Protein AF-A0A895KNL9-F1 (afdb_monomer)

Structure (mmCIF, N/CA/C/O backbone):
data_AF-A0A895KNL9-F1
#
_entry.id   AF-A0A895KNL9-F1
#
loop_
_atom_site.group_PDB
_atom_site.id
_atom_site.type_symbol
_atom_site.label_atom_id
_atom_site.label_alt_id
_atom_site.label_comp_id
_atom_site.label_asym_id
_atom_site.label_entity_id
_atom_site.label_seq_id
_atom_site.pdbx_PDB_ins_code
_atom_site.Cartn_x
_atom_site.Cartn_y
_atom_site.Cartn_z
_atom_site.occupancy
_atom_site.B_iso_or_equiv
_atom_site.auth_seq_id
_atom_site.auth_comp_id
_atom_site.auth_asym_id
_atom_site.auth_atom_id
_atom_site.pdbx_PDB_model_num
ATOM 1 N N . MET A 1 1 ? 41.713 -18.765 -46.874 1.00 48.84 1 MET A N 1
ATOM 2 C CA . MET A 1 1 ? 40.467 -19.243 -46.227 1.00 48.84 1 MET A CA 1
ATOM 3 C C . MET A 1 1 ? 39.560 -18.035 -46.002 1.00 48.84 1 MET A C 1
ATOM 5 O O . MET A 1 1 ? 39.966 -17.138 -45.278 1.00 48.84 1 MET A O 1
ATOM 9 N N . SER A 1 2 ? 38.441 -17.909 -46.730 1.00 58.28 2 SER A N 1
ATOM 10 C CA . SER A 1 2 ? 37.679 -16.645 -46.787 1.00 58.28 2 SER A CA 1
ATOM 11 C C . SER A 1 2 ? 37.029 -16.293 -45.441 1.00 58.28 2 SER A C 1
ATOM 13 O O . SER A 1 2 ? 36.614 -17.184 -44.698 1.00 58.28 2 SER A O 1
ATOM 15 N N . LEU A 1 3 ? 36.914 -14.994 -45.143 1.00 47.41 3 LEU A N 1
ATOM 16 C CA . LEU A 1 3 ? 36.233 -14.459 -43.956 1.00 47.41 3 LEU A CA 1
ATOM 17 C C . LEU A 1 3 ? 34.797 -14.999 -43.834 1.00 47.41 3 LEU A C 1
ATOM 19 O O . LEU A 1 3 ? 34.332 -15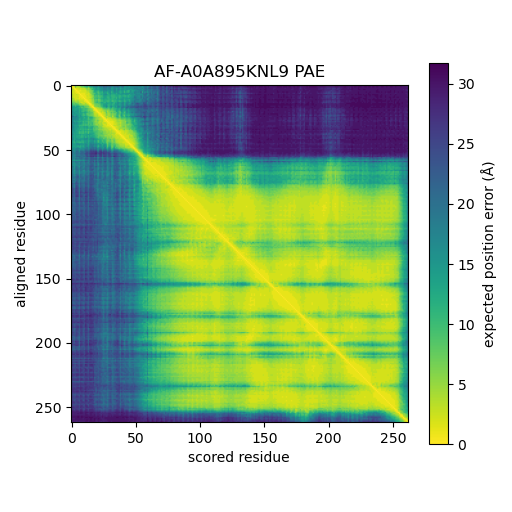.249 -42.734 1.00 47.41 3 LEU A O 1
ATOM 23 N N . MET A 1 4 ? 34.148 -15.318 -44.961 1.00 45.72 4 MET A N 1
ATOM 24 C CA . MET A 1 4 ? 32.862 -16.021 -44.985 1.00 45.72 4 MET A CA 1
ATOM 25 C C . MET A 1 4 ? 32.911 -17.399 -44.327 1.00 45.72 4 MET A C 1
ATOM 27 O O . MET A 1 4 ? 31.989 -17.734 -43.593 1.00 45.72 4 MET A O 1
ATOM 31 N N . ARG A 1 5 ? 33.968 -18.198 -44.535 1.00 51.94 5 ARG A N 1
ATOM 32 C CA . ARG A 1 5 ? 34.108 -19.480 -43.825 1.00 51.94 5 ARG A CA 1
ATOM 33 C C . ARG A 1 5 ? 34.330 -19.252 -42.333 1.00 51.94 5 ARG A C 1
ATOM 35 O O . ARG A 1 5 ? 33.720 -19.958 -41.551 1.00 51.94 5 ARG A O 1
ATOM 42 N N . ARG A 1 6 ? 35.123 -18.255 -41.927 1.00 60.09 6 ARG A N 1
ATOM 43 C CA . ARG A 1 6 ? 35.387 -17.988 -40.498 1.00 60.09 6 ARG A CA 1
ATOM 44 C C . ARG A 1 6 ? 34.186 -17.384 -39.769 1.00 60.09 6 ARG A C 1
ATOM 46 O O . ARG A 1 6 ? 33.852 -17.869 -38.703 1.00 60.09 6 ARG A O 1
ATOM 53 N N . VAL A 1 7 ? 33.487 -16.416 -40.359 1.00 53.84 7 VAL A N 1
ATOM 54 C CA . VAL A 1 7 ? 32.268 -15.807 -39.796 1.00 53.84 7 VAL A CA 1
ATOM 55 C C . VAL A 1 7 ? 31.093 -16.780 -39.840 1.00 53.84 7 VAL A C 1
ATOM 57 O O . VAL A 1 7 ? 30.339 -16.846 -38.882 1.00 53.84 7 VAL A O 1
ATOM 60 N N . SER A 1 8 ? 30.951 -17.593 -40.894 1.00 52.19 8 SER A N 1
ATOM 61 C CA . SER A 1 8 ? 29.921 -18.644 -40.935 1.00 52.19 8 SER A CA 1
ATOM 62 C C . SER A 1 8 ? 30.206 -19.782 -39.952 1.00 52.19 8 SER A C 1
ATOM 64 O O . SER A 1 8 ? 29.258 -20.380 -39.452 1.00 52.19 8 SER A O 1
ATOM 66 N N . VAL A 1 9 ? 31.479 -20.083 -39.665 1.00 63.31 9 VAL A N 1
ATOM 67 C CA . VAL A 1 9 ? 31.878 -21.034 -38.612 1.00 63.31 9 VAL A CA 1
ATOM 68 C C . VAL A 1 9 ? 31.674 -20.423 -37.224 1.00 63.31 9 VAL A C 1
ATOM 70 O O . VAL A 1 9 ? 31.102 -21.090 -36.374 1.00 63.31 9 VAL A O 1
ATOM 73 N N . LEU A 1 10 ? 32.030 -19.151 -37.010 1.00 55.31 10 LEU A N 1
ATOM 74 C CA . LEU A 1 10 ? 31.820 -18.433 -35.746 1.00 55.31 10 LEU A CA 1
ATOM 75 C C . LEU A 1 10 ? 30.326 -18.268 -35.427 1.00 55.31 10 LEU A C 1
ATOM 77 O O . LEU A 1 10 ? 29.906 -18.550 -34.315 1.00 55.31 10 LEU A O 1
ATOM 81 N N . MET A 1 11 ? 29.515 -17.880 -36.416 1.00 51.47 11 MET A N 1
ATOM 82 C CA . MET A 1 11 ? 28.055 -17.782 -36.291 1.00 51.47 11 MET A CA 1
ATOM 83 C C . MET A 1 11 ? 27.414 -19.153 -36.060 1.00 51.47 11 MET A C 1
ATOM 85 O O . MET A 1 11 ? 26.497 -19.251 -35.253 1.00 51.47 11 MET A O 1
ATOM 89 N N . ARG A 1 12 ? 27.913 -20.223 -36.705 1.00 58.97 12 ARG A N 1
ATOM 90 C CA . ARG A 1 12 ? 27.468 -21.593 -36.401 1.00 58.97 12 ARG A CA 1
ATOM 91 C C . ARG A 1 12 ? 27.829 -21.997 -34.975 1.00 58.97 12 ARG A C 1
ATOM 93 O O . ARG A 1 12 ? 26.957 -22.497 -34.279 1.00 58.97 12 ARG A O 1
ATOM 100 N N . HIS A 1 13 ? 29.047 -21.720 -34.516 1.00 53.38 13 HIS A N 1
ATOM 101 C CA . HIS A 1 13 ? 29.465 -22.029 -33.146 1.00 53.38 13 HIS A CA 1
ATOM 102 C C . HIS A 1 13 ? 28.704 -21.230 -32.082 1.00 53.38 13 HIS A C 1
ATOM 104 O O . HIS A 1 13 ? 28.300 -21.804 -31.076 1.00 53.38 13 HIS A O 1
ATOM 110 N N . LEU A 1 14 ? 28.443 -19.942 -32.318 1.00 48.84 14 LEU A N 1
ATOM 111 C CA . LEU A 1 14 ? 27.644 -19.091 -31.427 1.00 48.84 14 LEU A CA 1
ATOM 112 C C . LEU A 1 14 ? 26.166 -19.509 -31.371 1.00 48.84 14 LEU A C 1
ATOM 114 O O . LEU A 1 14 ? 25.502 -19.230 -30.381 1.00 48.84 14 LEU A O 1
ATOM 118 N N . SER A 1 15 ? 25.653 -20.175 -32.410 1.00 52.03 15 SER A N 1
ATOM 119 C CA . SER A 1 15 ? 24.272 -20.680 -32.445 1.00 52.03 15 SER A CA 1
ATOM 120 C C . SER A 1 15 ? 24.082 -22.064 -31.815 1.00 52.03 15 SER A C 1
ATOM 122 O O . SER A 1 15 ? 22.950 -22.446 -31.544 1.00 52.03 15 SER A O 1
ATOM 124 N N . THR A 1 16 ? 25.162 -22.825 -31.612 1.00 54.03 16 THR A N 1
ATOM 125 C CA . THR A 1 16 ? 25.105 -24.215 -31.117 1.00 54.03 16 THR A CA 1
ATOM 126 C C . THR A 1 16 ? 25.509 -24.366 -29.656 1.00 54.03 16 THR A C 1
ATOM 128 O O . THR A 1 16 ? 25.260 -25.412 -29.073 1.00 54.03 16 THR A O 1
ATOM 131 N N . VAL A 1 17 ? 26.182 -23.367 -29.083 1.00 50.62 17 VAL A N 1
ATOM 132 C CA . VAL A 1 17 ? 26.667 -23.409 -27.702 1.00 50.62 17 VAL A CA 1
ATOM 133 C C . VAL A 1 17 ? 25.836 -22.432 -26.887 1.00 50.62 17 VAL A C 1
ATOM 135 O O . VAL A 1 17 ? 25.768 -21.255 -27.242 1.00 50.62 17 VAL A O 1
ATOM 138 N N . ASP A 1 18 ? 25.243 -22.910 -25.793 1.00 53.25 18 ASP A N 1
ATOM 139 C CA . ASP A 1 18 ? 24.666 -22.090 -24.725 1.00 53.25 18 ASP A CA 1
ATOM 140 C C . ASP A 1 18 ? 25.768 -21.228 -24.092 1.00 53.25 18 ASP A C 1
ATOM 142 O O . ASP A 1 18 ? 26.323 -21.517 -23.034 1.00 53.25 18 ASP A O 1
ATOM 146 N N . HIS A 1 19 ? 26.172 -20.184 -24.812 1.00 55.34 19 HIS A N 1
ATOM 147 C CA . HIS A 1 19 ? 27.282 -19.337 -24.429 1.00 55.34 19 HIS A CA 1
ATOM 148 C C . HIS A 1 19 ? 26.815 -18.427 -23.283 1.00 55.34 19 HIS A C 1
ATOM 150 O O . HIS A 1 19 ? 25.794 -17.745 -23.434 1.00 55.34 19 HIS A O 1
ATOM 156 N N . PRO A 1 20 ? 27.554 -18.325 -22.163 1.00 55.84 20 PRO A N 1
ATOM 157 C CA . PRO A 1 20 ? 27.135 -17.544 -20.993 1.00 55.84 20 PRO A CA 1
ATOM 158 C C . PRO A 1 20 ? 26.859 -16.063 -21.317 1.00 55.84 20 PRO A C 1
ATOM 160 O O . PRO A 1 20 ? 26.001 -15.437 -20.703 1.00 55.84 20 PRO A O 1
ATOM 163 N N . LEU A 1 21 ? 27.509 -15.523 -22.355 1.00 51.94 21 LEU A N 1
ATOM 164 C CA . LEU A 1 21 ? 27.258 -14.173 -22.883 1.00 51.94 21 LEU A CA 1
ATOM 165 C C . LEU A 1 21 ? 25.893 -14.006 -23.582 1.00 51.94 21 LEU A C 1
ATOM 167 O O . LEU A 1 21 ? 25.331 -12.922 -23.553 1.00 51.94 21 LEU A O 1
ATOM 171 N N . ILE A 1 22 ? 25.338 -15.050 -24.206 1.00 53.66 22 ILE A N 1
ATOM 172 C CA . ILE A 1 22 ? 24.007 -15.010 -24.848 1.00 53.66 22 ILE A CA 1
ATOM 173 C C . ILE A 1 22 ? 22.905 -15.209 -23.789 1.00 53.66 22 ILE A C 1
ATOM 175 O O . ILE A 1 22 ? 21.802 -14.660 -23.899 1.00 53.66 22 ILE A O 1
ATOM 179 N N . ALA A 1 23 ? 23.223 -15.947 -22.722 1.00 55.88 23 ALA A N 1
ATOM 180 C CA . ALA A 1 23 ? 22.357 -16.149 -21.564 1.00 55.88 23 ALA A CA 1
ATOM 181 C C . ALA A 1 23 ? 22.202 -14.890 -20.683 1.00 55.88 23 ALA A C 1
ATOM 183 O O . ALA A 1 23 ? 21.168 -14.732 -20.034 1.00 55.88 23 ALA A O 1
ATOM 184 N N . SER A 1 24 ? 23.166 -13.965 -20.703 1.00 53.44 24 SER A N 1
ATOM 185 C CA . SER A 1 24 ? 23.068 -12.658 -20.032 1.00 53.44 24 SER A CA 1
ATOM 186 C C . SER A 1 24 ? 22.499 -11.540 -20.920 1.00 53.44 24 SER A C 1
ATOM 188 O O . SER A 1 24 ? 22.190 -10.454 -20.431 1.00 53.44 24 SER A O 1
ATOM 190 N N . MET A 1 25 ? 22.312 -11.789 -22.221 1.00 59.25 25 MET A N 1
ATOM 191 C CA . MET A 1 25 ? 21.725 -10.823 -23.154 1.00 59.25 25 MET A CA 1
ATOM 192 C C . MET A 1 25 ? 20.210 -10.664 -22.983 1.00 59.25 25 MET A C 1
ATOM 194 O O . MET A 1 25 ? 19.484 -11.619 -22.691 1.00 59.25 25 MET A O 1
ATOM 198 N N . VAL A 1 26 ? 19.734 -9.445 -23.270 1.00 61.72 26 VAL A N 1
ATOM 199 C CA . VAL A 1 26 ? 18.317 -9.050 -23.268 1.00 61.72 26 VAL A CA 1
ATOM 200 C C . VAL A 1 26 ? 17.468 -10.044 -24.090 1.00 61.72 26 VAL A C 1
ATOM 202 O O . VAL A 1 26 ? 17.833 -10.353 -25.230 1.00 61.72 26 VAL A O 1
ATOM 205 N N . PRO A 1 27 ? 16.300 -10.510 -23.590 1.00 64.75 27 PRO A N 1
ATOM 206 C CA . PRO A 1 27 ? 15.488 -11.547 -24.246 1.00 64.75 27 PRO A CA 1
ATOM 207 C C . PRO A 1 27 ? 15.053 -11.227 -25.684 1.00 64.75 27 PRO A C 1
ATOM 209 O O . PRO A 1 27 ? 14.813 -12.132 -26.482 1.00 64.75 27 PRO A O 1
ATOM 212 N N . ALA A 1 28 ? 14.930 -9.945 -26.035 1.00 62.81 28 ALA A N 1
ATOM 213 C CA . ALA A 1 28 ? 14.644 -9.504 -27.401 1.00 62.81 28 ALA A CA 1
ATOM 214 C C . ALA A 1 28 ? 15.830 -9.746 -28.355 1.00 62.81 28 ALA A C 1
ATOM 216 O O . ALA A 1 28 ? 15.634 -10.227 -29.469 1.00 62.81 28 ALA A O 1
ATOM 217 N N . VAL A 1 29 ? 17.060 -9.491 -27.896 1.00 60.00 29 VAL A N 1
ATOM 218 C CA . VAL A 1 29 ? 18.297 -9.726 -28.660 1.00 60.00 29 VAL A CA 1
ATOM 219 C C . VAL A 1 29 ? 18.546 -11.22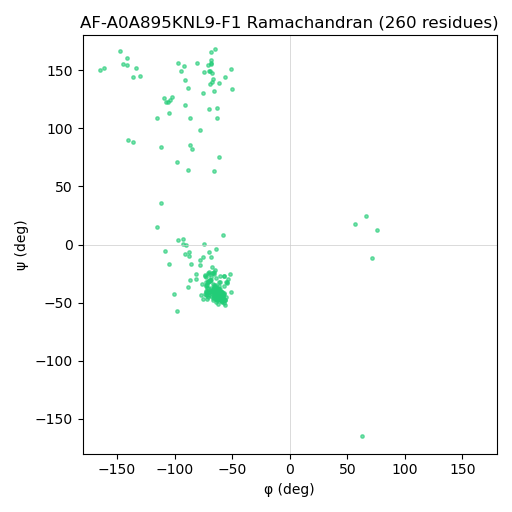5 -28.812 1.00 60.00 29 VAL A C 1
ATOM 221 O O . VAL A 1 29 ? 18.847 -11.685 -29.910 1.00 60.00 29 VAL A O 1
ATOM 224 N N . ARG A 1 30 ? 18.310 -12.007 -27.749 1.00 61.78 30 ARG A N 1
ATOM 225 C CA . ARG A 1 30 ? 18.376 -13.477 -27.797 1.00 61.78 30 ARG A CA 1
ATOM 226 C C . ARG A 1 30 ? 17.421 -14.058 -28.844 1.00 61.78 30 ARG A C 1
ATOM 228 O O . ARG A 1 30 ? 17.844 -14.844 -29.685 1.00 61.78 30 ARG A O 1
ATOM 235 N N . ARG A 1 31 ? 16.155 -13.624 -28.840 1.00 62.16 31 ARG A N 1
ATOM 236 C CA . ARG A 1 31 ? 15.154 -14.053 -29.835 1.00 62.16 31 ARG A CA 1
ATOM 237 C C . ARG A 1 31 ? 15.502 -13.601 -31.255 1.00 62.16 31 ARG A C 1
ATOM 239 O O . ARG A 1 31 ? 15.274 -14.346 -32.203 1.00 62.16 31 ARG A O 1
ATOM 246 N N . GLY A 1 32 ? 16.089 -12.413 -31.408 1.00 62.97 32 GLY A N 1
ATOM 247 C CA . GLY A 1 32 ? 16.567 -11.908 -32.697 1.00 62.97 32 GLY A CA 1
ATOM 248 C C . GLY A 1 32 ? 17.725 -12.728 -33.279 1.00 62.97 32 GLY A C 1
ATOM 249 O O . GLY A 1 32 ? 17.722 -13.016 -34.473 1.00 62.97 32 GLY A O 1
ATOM 250 N N . LEU A 1 33 ? 18.671 -13.157 -32.437 1.00 58.59 33 LEU A N 1
ATOM 251 C CA . LEU A 1 33 ? 19.804 -14.012 -32.823 1.00 58.59 33 LEU A CA 1
ATOM 252 C C . LEU A 1 33 ? 19.390 -15.463 -33.116 1.00 58.59 33 LEU A C 1
ATOM 254 O O . LEU A 1 33 ? 20.024 -16.123 -33.933 1.00 58.59 33 LEU A O 1
ATOM 258 N N . GLN A 1 34 ? 18.312 -15.949 -32.496 1.00 63.41 34 GLN A N 1
ATOM 259 C CA . GLN A 1 34 ? 17.735 -17.269 -32.778 1.00 63.41 34 GLN A CA 1
ATOM 260 C C . GLN A 1 34 ? 16.900 -17.305 -34.069 1.00 63.41 34 GLN A C 1
ATOM 262 O O . GLN A 1 34 ? 16.580 -18.387 -34.555 1.00 63.41 34 GLN A O 1
ATOM 267 N N . ASN A 1 35 ? 16.552 -16.152 -34.653 1.00 68.81 35 ASN A N 1
ATOM 268 C CA . ASN A 1 35 ? 15.787 -16.094 -35.894 1.00 68.81 35 ASN A CA 1
ATOM 269 C C . ASN A 1 35 ? 16.722 -16.174 -37.124 1.00 68.81 35 ASN A C 1
ATOM 271 O O . ASN A 1 35 ? 17.408 -15.196 -37.451 1.00 68.81 35 ASN A O 1
ATOM 275 N N . PRO A 1 36 ? 16.729 -17.297 -37.870 1.00 61.25 36 PRO A N 1
ATOM 276 C CA . PRO A 1 36 ? 17.670 -17.512 -38.968 1.00 61.25 36 PRO A CA 1
ATOM 277 C C . PRO A 1 36 ? 17.447 -16.551 -40.142 1.00 61.25 36 PRO A C 1
ATOM 279 O O . PRO A 1 36 ? 18.391 -16.267 -40.881 1.00 61.25 36 PRO A O 1
ATOM 282 N N . ALA A 1 37 ? 16.235 -16.013 -40.315 1.00 71.62 37 ALA A N 1
ATOM 283 C CA . ALA A 1 37 ? 15.945 -15.026 -41.352 1.00 71.62 37 ALA A CA 1
ATOM 284 C C . ALA A 1 37 ? 16.595 -13.671 -41.030 1.00 71.62 37 ALA A C 1
ATOM 286 O O . ALA A 1 37 ? 17.267 -13.099 -41.890 1.00 71.62 37 ALA A O 1
ATOM 287 N N . LEU A 1 38 ? 16.487 -13.210 -39.777 1.00 63.59 38 LEU A N 1
ATOM 288 C CA . LEU A 1 38 ? 17.091 -11.953 -39.319 1.00 63.59 38 LEU A CA 1
ATOM 289 C C . LEU A 1 38 ? 18.620 -12.020 -39.330 1.00 63.59 38 LEU A C 1
ATOM 291 O O . LEU A 1 38 ? 19.271 -11.081 -39.785 1.00 63.59 38 LEU A O 1
ATOM 295 N N . VAL A 1 39 ? 19.214 -13.144 -38.924 1.00 63.41 39 VAL A N 1
ATOM 296 C CA . VAL A 1 39 ? 20.674 -13.344 -38.980 1.00 63.41 39 VAL A CA 1
ATOM 297 C C . VAL A 1 39 ? 21.175 -13.393 -40.428 1.00 63.41 39 VAL A C 1
ATOM 299 O O . VAL A 1 39 ? 22.207 -12.811 -40.769 1.00 63.41 39 VAL A O 1
ATOM 302 N N . LYS A 1 40 ? 20.435 -14.041 -41.334 1.00 65.25 40 LYS A N 1
ATOM 303 C CA . LYS A 1 40 ? 20.795 -14.117 -42.760 1.00 65.25 40 LYS A CA 1
ATOM 304 C C . LYS A 1 40 ? 20.614 -12.774 -43.474 1.00 65.25 40 LYS A C 1
ATOM 306 O O . LYS A 1 40 ? 21.378 -12.458 -44.382 1.00 65.25 40 LYS A O 1
ATOM 311 N N . GLN A 1 41 ? 19.641 -11.971 -43.056 1.00 67.75 41 GLN A N 1
ATOM 312 C CA . GLN A 1 41 ? 19.400 -10.630 -43.586 1.00 67.75 41 GLN A CA 1
ATOM 313 C C . GLN A 1 41 ? 20.434 -9.624 -43.071 1.00 67.75 41 GLN A C 1
ATOM 315 O O . GLN A 1 41 ? 21.040 -8.922 -43.876 1.00 67.75 41 GLN A O 1
ATOM 320 N N . THR A 1 42 ? 20.718 -9.613 -41.768 1.00 62.47 42 THR A N 1
ATOM 321 C CA . THR A 1 42 ? 21.752 -8.746 -41.174 1.00 62.47 42 THR A CA 1
ATOM 322 C C . THR A 1 42 ? 23.147 -9.107 -41.679 1.00 62.47 42 THR A C 1
ATOM 324 O O . THR A 1 42 ? 23.908 -8.212 -42.038 1.00 62.47 42 THR A O 1
ATOM 327 N N . SER A 1 43 ? 23.466 -10.399 -41.828 1.00 56.22 43 SER A N 1
ATOM 328 C CA . SER A 1 43 ? 24.731 -10.830 -42.439 1.00 56.22 43 SER A CA 1
ATOM 329 C C . SER A 1 43 ? 24.834 -10.444 -43.912 1.00 56.22 43 SER A C 1
ATOM 331 O O . SER A 1 43 ? 25.904 -10.020 -44.328 1.00 56.22 43 SER A O 1
ATOM 333 N N . ARG A 1 44 ? 23.758 -10.519 -44.706 1.00 61.53 44 ARG A N 1
ATOM 334 C CA . ARG A 1 44 ? 23.770 -10.026 -46.096 1.00 61.53 44 ARG A CA 1
ATOM 335 C C . ARG A 1 44 ? 23.966 -8.520 -46.179 1.00 61.53 44 ARG A C 1
ATOM 337 O O . ARG A 1 44 ? 24.736 -8.091 -47.026 1.00 61.53 44 ARG A O 1
ATOM 344 N N . ILE A 1 45 ? 23.307 -7.746 -45.318 1.00 65.94 45 ILE A N 1
ATOM 345 C CA . ILE A 1 45 ? 23.458 -6.287 -45.277 1.00 65.94 45 ILE A CA 1
ATOM 346 C C . ILE A 1 45 ? 24.906 -5.940 -44.924 1.00 65.94 45 ILE A C 1
ATOM 348 O O . ILE A 1 45 ? 25.566 -5.248 -45.695 1.00 65.94 45 ILE A O 1
ATOM 352 N N . LEU A 1 46 ? 25.442 -6.529 -43.851 1.00 57.81 46 LEU A N 1
ATOM 353 C CA . LEU A 1 46 ? 26.845 -6.370 -43.463 1.00 57.81 46 LEU A CA 1
ATOM 354 C C . LEU A 1 46 ? 27.792 -6.785 -44.600 1.00 57.81 46 LEU A C 1
ATOM 356 O O . LEU A 1 46 ? 28.670 -6.023 -44.974 1.00 57.81 46 LEU A O 1
ATOM 360 N N . LEU A 1 47 ? 27.580 -7.946 -45.223 1.00 60.47 47 LEU A N 1
ATOM 361 C CA . LEU A 1 47 ? 28.419 -8.448 -46.320 1.00 60.47 47 LEU A CA 1
ATOM 362 C C . LEU A 1 47 ? 28.273 -7.657 -47.629 1.00 60.47 47 LEU A C 1
ATOM 364 O O . LEU A 1 47 ? 29.177 -7.712 -48.455 1.00 60.47 47 LEU A O 1
ATOM 368 N N . SER A 1 48 ? 27.156 -6.959 -47.844 1.00 59.97 48 SER A N 1
ATOM 369 C CA . SER A 1 48 ? 26.951 -6.084 -49.006 1.00 59.97 48 SER A CA 1
ATOM 370 C C . SER A 1 48 ? 27.583 -4.707 -48.834 1.00 59.97 48 SER A C 1
ATOM 372 O O . SER A 1 48 ? 27.946 -4.091 -49.832 1.00 59.97 48 SER A O 1
ATOM 374 N N . LEU A 1 49 ? 27.762 -4.257 -47.586 1.00 57.09 49 LEU A N 1
ATOM 375 C CA . LEU A 1 49 ? 28.508 -3.040 -47.271 1.00 57.09 49 LEU A CA 1
ATOM 376 C C . LEU A 1 49 ? 30.018 -3.252 -47.468 1.00 57.09 49 LEU A C 1
ATOM 378 O O . LEU A 1 49 ? 30.688 -2.366 -47.984 1.00 57.09 49 LEU A O 1
ATOM 382 N N . PHE A 1 50 ? 30.533 -4.454 -47.181 1.00 58.09 50 PHE A N 1
ATOM 383 C CA . PHE A 1 50 ? 31.924 -4.834 -47.459 1.00 58.09 50 PHE A CA 1
ATOM 384 C C . PHE A 1 50 ? 32.074 -5.376 -48.892 1.00 58.09 50 PHE A C 1
ATOM 386 O O . PHE A 1 50 ? 31.997 -6.581 -49.149 1.00 58.09 50 PHE A O 1
ATOM 393 N N . GLY A 1 51 ? 32.263 -4.470 -49.853 1.00 53.22 51 GLY A N 1
ATOM 394 C CA . GLY A 1 51 ? 32.373 -4.781 -51.280 1.00 53.22 51 GLY A CA 1
ATOM 395 C C . GLY A 1 51 ? 33.392 -5.883 -51.627 1.00 53.22 51 GLY A C 1
ATOM 396 O O . GLY A 1 51 ? 34.418 -6.074 -50.981 1.00 53.22 51 GLY A O 1
ATOM 397 N N . LYS A 1 52 ? 33.128 -6.599 -52.729 1.00 56.50 52 LYS A N 1
ATOM 398 C CA . LYS A 1 52 ? 33.856 -7.782 -53.251 1.00 56.50 52 LYS A CA 1
ATOM 399 C C . LYS A 1 52 ? 35.362 -7.606 -53.555 1.00 56.50 52 LYS A C 1
ATOM 401 O O . LYS A 1 52 ? 35.958 -8.515 -54.138 1.00 56.50 52 LYS A O 1
ATOM 406 N N . ARG A 1 53 ? 36.014 -6.494 -53.203 1.00 49.97 53 ARG A N 1
ATOM 407 C CA . ARG A 1 53 ? 37.446 -6.272 -53.469 1.00 49.97 53 ARG A CA 1
ATOM 408 C C . ARG A 1 53 ? 38.265 -6.376 -52.183 1.00 49.97 53 ARG A C 1
ATOM 410 O O . ARG A 1 53 ? 38.043 -5.672 -51.212 1.00 49.97 53 ARG A O 1
ATOM 417 N N . ARG A 1 54 ? 39.240 -7.289 -52.219 1.00 55.41 54 ARG A N 1
ATOM 418 C CA . ARG A 1 54 ? 40.184 -7.666 -51.152 1.00 55.41 54 ARG A CA 1
ATOM 419 C C . ARG A 1 54 ? 41.153 -6.538 -50.757 1.00 55.41 54 ARG A C 1
ATOM 421 O O . ARG A 1 54 ? 42.361 -6.690 -50.920 1.00 55.41 54 ARG A O 1
ATOM 428 N N . ARG A 1 55 ? 40.660 -5.421 -50.237 1.00 53.25 55 ARG A N 1
ATOM 429 C CA . ARG A 1 55 ? 41.484 -4.423 -49.543 1.00 53.25 5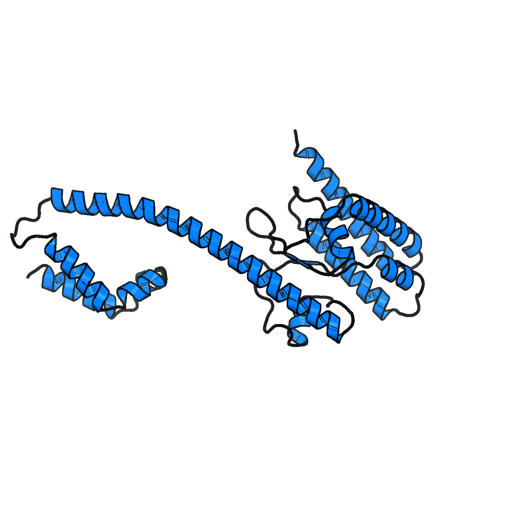5 ARG A CA 1
ATOM 430 C C . ARG A 1 55 ? 40.687 -3.911 -48.350 1.00 53.25 55 ARG A C 1
ATOM 432 O O . ARG A 1 55 ? 39.909 -2.982 -48.484 1.00 53.25 55 ARG A O 1
ATOM 439 N N . PHE A 1 56 ? 40.851 -4.590 -47.215 1.00 59.75 56 PHE A N 1
ATOM 440 C CA . PHE A 1 56 ? 40.303 -4.170 -45.927 1.00 59.75 56 PHE A CA 1
ATOM 441 C C . PHE A 1 56 ? 40.961 -2.830 -45.581 1.00 59.75 56 PHE A C 1
ATOM 443 O O . PHE A 1 56 ? 42.171 -2.793 -45.355 1.00 59.75 56 PHE A O 1
ATOM 450 N N . SER A 1 57 ? 40.217 -1.727 -45.636 1.00 76.38 57 SER A N 1
ATOM 451 C CA . SER A 1 57 ? 40.762 -0.425 -45.257 1.00 76.38 57 SER A CA 1
ATOM 452 C C . SER A 1 57 ? 40.555 -0.204 -43.765 1.00 76.38 57 SER A C 1
ATOM 454 O O . SER A 1 57 ? 39.458 -0.423 -43.250 1.00 76.38 57 SER A O 1
ATOM 456 N N . LEU A 1 58 ? 41.591 0.274 -43.068 1.00 79.19 58 LEU A N 1
ATOM 457 C CA . LEU A 1 58 ? 41.481 0.685 -41.663 1.00 79.19 58 LEU A CA 1
ATOM 458 C C . LEU A 1 58 ? 40.362 1.718 -41.471 1.00 79.19 58 LEU A C 1
ATOM 460 O O . LEU A 1 58 ? 39.673 1.692 -40.455 1.00 79.19 58 LEU A O 1
ATOM 464 N N . ILE A 1 59 ? 40.128 2.569 -42.476 1.00 82.38 59 ILE A N 1
ATOM 465 C CA . ILE A 1 59 ? 39.077 3.589 -42.425 1.00 82.38 59 ILE A CA 1
ATOM 466 C C . ILE A 1 59 ? 37.665 2.990 -42.449 1.00 82.38 59 ILE A C 1
ATOM 468 O O . ILE A 1 59 ? 36.758 3.543 -41.841 1.00 82.38 59 ILE A O 1
ATOM 472 N N . GLU A 1 60 ? 37.470 1.842 -43.101 1.00 77.56 60 GLU A N 1
ATOM 473 C CA . GLU A 1 60 ? 36.160 1.190 -43.213 1.00 77.56 60 GLU A CA 1
ATOM 474 C C . GLU A 1 60 ? 35.758 0.565 -41.875 1.00 77.56 60 GLU A C 1
ATOM 476 O O . GLU A 1 60 ? 34.625 0.711 -41.420 1.00 77.56 60 GLU A O 1
ATOM 481 N N . LEU A 1 61 ? 36.727 -0.048 -41.189 1.00 83.81 61 LEU A N 1
ATOM 482 C CA . LEU A 1 61 ? 36.545 -0.523 -39.822 1.00 83.81 61 LEU A CA 1
ATOM 483 C C . LEU A 1 61 ? 36.325 0.644 -38.847 1.00 83.81 61 LEU A C 1
ATOM 485 O O . LEU A 1 61 ? 35.483 0.539 -37.958 1.00 83.81 61 LEU A O 1
ATOM 489 N N . LEU A 1 62 ? 37.039 1.759 -39.031 1.00 87.56 62 LEU A N 1
ATOM 490 C CA . LEU A 1 62 ? 36.896 2.953 -38.196 1.00 87.56 62 LEU A CA 1
ATOM 491 C C . LEU A 1 62 ? 35.487 3.548 -38.316 1.00 87.56 62 LEU A C 1
ATOM 493 O O . LEU A 1 62 ? 34.850 3.794 -37.295 1.00 87.56 62 LEU A O 1
ATOM 497 N N . ILE A 1 63 ? 34.975 3.707 -39.540 1.00 88.12 63 ILE A N 1
ATOM 498 C CA . ILE A 1 63 ? 33.611 4.198 -39.787 1.00 88.12 63 ILE A CA 1
ATOM 499 C C . ILE A 1 63 ? 32.570 3.216 -39.232 1.00 88.12 63 ILE A C 1
ATOM 501 O O . ILE A 1 63 ? 31.592 3.630 -38.616 1.00 88.12 63 ILE A O 1
ATOM 505 N N . ALA A 1 64 ? 32.769 1.908 -39.401 1.00 89.50 64 ALA A N 1
ATOM 506 C CA . ALA A 1 64 ? 31.830 0.917 -38.881 1.00 89.50 64 ALA A CA 1
ATOM 507 C C . ALA A 1 64 ? 31.736 0.955 -37.346 1.00 89.50 64 ALA A C 1
ATOM 509 O O . ALA A 1 64 ? 30.635 0.984 -36.794 1.00 89.50 64 ALA A O 1
ATOM 510 N N . VAL A 1 65 ? 32.875 0.988 -36.647 1.00 92.06 65 VAL A N 1
ATOM 511 C CA . VAL A 1 65 ? 32.895 1.056 -35.179 1.00 92.06 65 VAL A CA 1
ATOM 512 C C . VAL A 1 65 ? 32.376 2.407 -34.688 1.00 92.06 65 VAL A C 1
ATOM 514 O O . VAL A 1 65 ? 31.631 2.427 -33.709 1.00 92.06 65 VAL A O 1
ATOM 517 N N . SER A 1 66 ? 32.679 3.517 -35.375 1.00 93.94 66 SER A N 1
ATOM 518 C CA . SER A 1 66 ? 32.155 4.832 -34.985 1.00 93.94 66 SER A CA 1
ATOM 519 C C . SER A 1 66 ? 30.627 4.878 -35.065 1.00 93.94 66 SER A C 1
ATOM 521 O O . SER A 1 66 ? 29.989 5.273 -34.092 1.00 93.94 66 SER A O 1
ATOM 523 N N . ILE A 1 67 ? 30.028 4.363 -36.147 1.00 93.19 67 ILE A N 1
ATOM 524 C CA . ILE A 1 67 ? 28.568 4.256 -36.294 1.00 93.19 67 ILE A CA 1
ATOM 525 C C . ILE A 1 67 ? 27.977 3.390 -35.175 1.00 93.19 67 ILE A C 1
ATOM 527 O O . ILE A 1 67 ? 27.001 3.795 -34.543 1.00 93.19 67 ILE A O 1
ATOM 531 N N . ILE A 1 68 ? 28.567 2.225 -34.884 1.00 93.06 68 ILE A N 1
ATOM 532 C CA . ILE A 1 68 ? 28.074 1.334 -33.820 1.00 93.06 68 ILE A CA 1
ATOM 533 C C . ILE A 1 68 ? 28.112 2.035 -32.459 1.00 93.06 68 ILE A C 1
ATOM 535 O O . ILE A 1 68 ? 27.131 1.953 -31.721 1.00 93.06 68 ILE A O 1
ATOM 539 N N . VAL A 1 69 ? 29.195 2.741 -32.125 1.00 95.00 69 VAL A N 1
ATOM 540 C CA . VAL A 1 69 ? 29.321 3.474 -30.853 1.00 95.00 69 VAL A CA 1
ATOM 541 C C . VAL A 1 69 ? 28.267 4.578 -30.756 1.00 95.00 69 VAL A C 1
ATOM 543 O O . VAL A 1 69 ? 27.554 4.656 -29.753 1.00 95.00 69 VAL A O 1
ATOM 546 N N . THR A 1 70 ? 28.106 5.385 -31.808 1.00 92.25 70 THR A N 1
ATOM 547 C CA . THR A 1 70 ? 27.121 6.475 -31.831 1.00 92.25 70 THR A CA 1
ATOM 548 C C . THR A 1 70 ? 25.688 5.949 -31.701 1.00 92.25 70 THR A C 1
ATOM 550 O O . THR A 1 70 ? 24.928 6.446 -30.869 1.00 92.25 70 THR A O 1
ATOM 553 N N . PHE A 1 71 ? 25.315 4.908 -32.453 1.00 93.88 71 PHE A N 1
ATOM 554 C CA . PHE A 1 71 ? 23.975 4.316 -32.359 1.00 93.88 71 PHE A CA 1
ATOM 555 C C . PHE A 1 71 ? 23.731 3.607 -31.023 1.00 93.88 71 PHE A C 1
ATOM 557 O O . PHE A 1 71 ? 22.639 3.724 -30.467 1.00 93.88 71 PHE A O 1
ATOM 564 N N . SER A 1 72 ? 24.728 2.899 -30.485 1.00 90.94 72 SER A N 1
ATOM 565 C CA . SER A 1 72 ? 24.590 2.184 -29.208 1.00 90.94 72 SER A CA 1
ATOM 566 C C . SER A 1 72 ? 24.325 3.144 -28.050 1.00 90.94 72 SER A C 1
ATOM 568 O O . SER A 1 72 ? 23.489 2.845 -27.199 1.00 90.94 72 SER A O 1
ATOM 570 N N . SER A 1 73 ? 24.973 4.316 -28.053 1.00 89.75 73 SER A N 1
ATOM 571 C CA . SER A 1 73 ? 24.729 5.375 -27.067 1.00 89.75 73 SER A CA 1
ATOM 572 C C . SER A 1 73 ? 23.265 5.841 -27.081 1.00 89.75 73 SER A C 1
ATOM 574 O O . SER A 1 73 ? 22.595 5.841 -26.046 1.00 89.75 73 SER A O 1
ATOM 576 N N . LEU A 1 74 ? 22.725 6.141 -28.269 1.00 90.81 74 LEU A N 1
ATOM 577 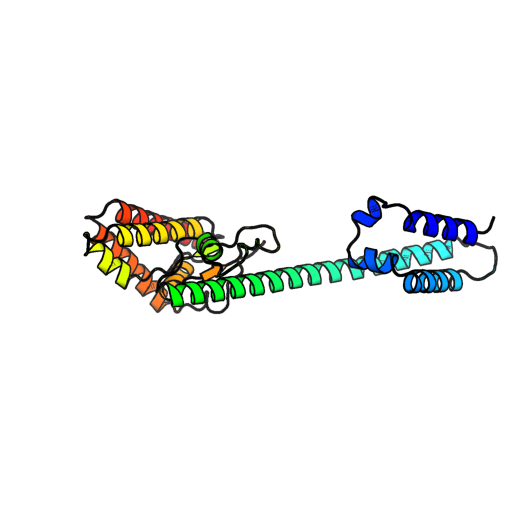C CA . LEU A 1 74 ? 21.348 6.620 -28.413 1.00 90.81 74 LEU A CA 1
ATOM 578 C C . LEU A 1 74 ? 20.311 5.555 -28.023 1.00 90.81 74 LEU A C 1
ATOM 580 O O . LEU A 1 74 ? 19.368 5.840 -27.284 1.00 90.81 74 LEU A O 1
ATOM 584 N N . VAL A 1 75 ? 20.482 4.318 -28.498 1.00 92.19 75 VAL A N 1
ATOM 585 C CA . VAL A 1 75 ? 19.539 3.221 -28.221 1.00 92.19 75 VAL A CA 1
ATOM 586 C C . VAL A 1 75 ? 19.541 2.848 -26.736 1.00 92.19 75 VAL A C 1
ATOM 588 O O . VAL A 1 75 ? 18.474 2.591 -26.175 1.00 92.19 75 VAL A O 1
ATOM 591 N N . GLY A 1 76 ? 20.709 2.860 -26.085 1.00 86.38 76 GLY A N 1
ATOM 592 C CA . GLY A 1 76 ? 20.842 2.547 -24.662 1.00 86.38 76 GLY A CA 1
ATOM 593 C C . GLY A 1 76 ? 20.010 3.471 -23.769 1.00 86.38 76 GLY A C 1
ATOM 594 O O . GLY A 1 76 ? 19.234 2.989 -22.942 1.00 86.38 76 GLY A O 1
ATOM 595 N N . ALA A 1 77 ? 20.098 4.788 -23.982 1.00 84.56 77 ALA A N 1
ATOM 596 C CA . ALA A 1 77 ? 19.353 5.770 -23.190 1.00 84.56 77 ALA A CA 1
ATOM 597 C C . ALA A 1 77 ? 17.826 5.627 -23.349 1.00 84.56 77 ALA A C 1
ATOM 599 O O . ALA A 1 77 ? 17.082 5.668 -22.367 1.00 84.56 77 ALA A O 1
ATOM 600 N N . VAL A 1 78 ? 17.348 5.400 -24.578 1.00 86.62 78 VAL A N 1
ATOM 601 C CA . VAL A 1 78 ? 15.911 5.221 -24.856 1.00 86.62 78 VAL A CA 1
ATOM 602 C C . VAL A 1 78 ? 15.374 3.935 -24.223 1.00 86.62 78 VAL A C 1
ATOM 604 O O . VAL A 1 78 ? 14.269 3.928 -23.676 1.00 86.62 78 VAL A O 1
ATOM 607 N N . TYR A 1 79 ? 16.151 2.851 -24.270 1.00 89.50 79 TYR A N 1
ATOM 608 C CA . TYR A 1 79 ? 15.751 1.567 -23.699 1.00 89.50 79 TYR A CA 1
ATOM 609 C C . TYR A 1 79 ? 15.556 1.641 -22.179 1.00 89.50 79 TYR A C 1
ATOM 611 O O . TYR A 1 79 ? 14.555 1.133 -21.673 1.00 89.50 79 TYR A O 1
ATOM 619 N N . LEU A 1 80 ? 16.463 2.312 -21.459 1.00 87.19 80 LEU A N 1
ATOM 620 C CA . LEU A 1 80 ? 16.367 2.468 -20.002 1.00 87.19 80 LEU A CA 1
ATOM 621 C C . LEU A 1 80 ? 15.091 3.208 -19.590 1.00 87.19 80 LEU A C 1
ATOM 623 O O . LEU A 1 80 ? 14.345 2.715 -18.746 1.00 87.19 80 LEU A O 1
ATOM 627 N N . LYS A 1 81 ? 14.772 4.318 -20.264 1.00 87.06 81 LYS A N 1
ATOM 628 C CA . LYS A 1 81 ? 13.536 5.068 -20.006 1.00 87.06 81 LYS A CA 1
ATOM 629 C C . LYS A 1 81 ? 12.285 4.211 -20.226 1.00 87.06 81 LYS A C 1
ATOM 631 O O . LYS A 1 81 ? 11.362 4.226 -19.416 1.00 87.06 81 LYS A O 1
ATOM 636 N N . LYS A 1 82 ? 12.251 3.419 -21.305 1.00 90.19 82 LYS A N 1
ATOM 637 C CA . LYS A 1 82 ? 11.119 2.520 -21.592 1.00 90.19 82 LYS A CA 1
ATOM 638 C C . LYS A 1 82 ? 10.992 1.393 -20.573 1.00 90.19 82 LYS A C 1
ATOM 640 O O . LYS A 1 82 ? 9.877 0.989 -20.247 1.00 90.19 82 LYS A O 1
ATOM 645 N N . LEU A 1 83 ? 12.115 0.902 -20.057 1.00 90.38 83 LEU A N 1
ATOM 646 C CA . LEU A 1 83 ? 12.118 -0.089 -18.990 1.00 90.38 83 LEU A CA 1
ATOM 647 C C . LEU A 1 83 ? 11.517 0.488 -17.701 1.00 90.38 83 LEU A C 1
ATOM 649 O O . LEU A 1 83 ? 10.683 -0.169 -17.083 1.00 90.38 83 LEU A O 1
ATOM 653 N N . GLU A 1 84 ? 11.884 1.712 -17.319 1.00 89.31 84 GLU A N 1
ATOM 654 C CA . GLU A 1 84 ? 11.311 2.398 -16.152 1.00 89.31 84 GLU A CA 1
ATOM 655 C C . GLU A 1 84 ? 9.810 2.660 -16.309 1.00 89.31 84 GLU A C 1
ATOM 657 O O . GLU A 1 84 ? 9.034 2.324 -15.414 1.00 89.31 84 GLU A O 1
ATOM 662 N N . GLU A 1 85 ? 9.374 3.159 -17.470 1.00 90.50 85 GLU A N 1
ATOM 663 C CA . GLU A 1 85 ? 7.949 3.335 -17.789 1.00 90.50 85 GLU A CA 1
ATOM 664 C C . GLU A 1 85 ? 7.180 2.005 -17.681 1.00 90.50 85 GLU A C 1
ATOM 666 O O . GLU A 1 85 ? 6.092 1.951 -17.101 1.00 90.50 85 GLU A O 1
ATOM 671 N N . SER A 1 86 ? 7.762 0.908 -18.179 1.00 93.00 86 SER A N 1
ATOM 672 C CA . SER A 1 86 ? 7.163 -0.427 -18.081 1.00 93.00 86 SER A CA 1
ATOM 673 C C . SER A 1 86 ? 7.073 -0.921 -16.638 1.00 93.00 86 SER A C 1
ATOM 675 O O . SER A 1 86 ? 6.077 -1.557 -16.287 1.00 93.00 86 SER A O 1
ATOM 677 N N . LYS A 1 87 ? 8.080 -0.644 -15.800 1.00 93.00 87 LYS A N 1
ATOM 678 C CA . LYS A 1 87 ? 8.044 -0.969 -14.367 1.00 93.00 87 LYS A CA 1
ATOM 679 C C . LYS A 1 87 ? 6.935 -0.186 -13.668 1.00 93.00 87 LYS A C 1
ATOM 681 O O . LYS A 1 87 ? 6.090 -0.790 -13.019 1.00 93.00 87 LYS A O 1
ATOM 686 N N . LEU A 1 88 ? 6.861 1.128 -13.874 1.00 92.94 88 LEU A N 1
ATOM 687 C CA . LEU A 1 88 ? 5.803 1.969 -13.303 1.00 92.94 88 LEU A CA 1
ATOM 688 C C . LEU A 1 88 ? 4.402 1.501 -13.720 1.00 92.94 88 LEU A C 1
ATOM 690 O O . LEU A 1 88 ? 3.496 1.427 -12.891 1.00 92.94 88 LEU A O 1
ATOM 694 N N . SER A 1 89 ? 4.224 1.153 -14.997 1.00 92.94 89 SER A N 1
ATOM 695 C CA . SER A 1 89 ? 2.958 0.616 -15.500 1.00 92.94 89 SER A CA 1
ATOM 696 C C . SER A 1 89 ? 2.604 -0.720 -14.843 1.00 92.94 89 SER A C 1
ATOM 698 O O . SER A 1 89 ? 1.464 -0.886 -14.410 1.00 92.94 89 SER A O 1
ATOM 700 N N . LYS A 1 90 ? 3.574 -1.632 -14.695 1.00 93.94 90 LYS A N 1
ATOM 701 C CA . LYS A 1 90 ? 3.372 -2.909 -14.002 1.00 93.94 90 LYS A CA 1
ATOM 702 C C . LYS A 1 90 ? 2.960 -2.704 -12.541 1.00 93.94 90 LYS A C 1
ATOM 704 O O . LYS A 1 90 ? 1.957 -3.272 -12.129 1.00 93.94 90 LYS A O 1
ATOM 709 N N . ALA A 1 91 ? 3.654 -1.836 -11.800 1.00 94.69 91 ALA A N 1
ATOM 710 C CA . ALA A 1 91 ? 3.321 -1.547 -10.403 1.00 94.69 91 ALA A CA 1
ATOM 711 C C . ALA A 1 91 ? 1.876 -1.044 -10.240 1.00 94.69 91 ALA A C 1
ATOM 713 O O . ALA A 1 91 ? 1.159 -1.482 -9.347 1.00 94.69 91 ALA A O 1
ATOM 714 N N . LYS A 1 92 ? 1.409 -0.164 -11.136 1.00 93.19 92 LYS A N 1
ATOM 715 C CA . LYS A 1 92 ? 0.018 0.323 -11.124 1.00 93.19 92 LYS A CA 1
ATOM 716 C C . LYS A 1 92 ? -0.999 -0.786 -11.407 1.00 93.19 92 LYS A C 1
ATOM 718 O O . LYS A 1 92 ? -2.049 -0.823 -10.771 1.00 93.19 92 LYS A O 1
ATOM 723 N N . ILE A 1 93 ? -0.700 -1.681 -12.351 1.00 93.69 93 ILE A N 1
ATOM 724 C CA . ILE A 1 93 ? -1.561 -2.831 -12.669 1.00 93.69 93 ILE A CA 1
ATOM 725 C C . ILE A 1 93 ? -1.654 -3.775 -11.467 1.00 93.69 93 ILE A C 1
ATOM 727 O O . ILE A 1 93 ? -2.755 -4.183 -11.096 1.00 93.69 93 ILE A O 1
ATOM 731 N N . ASP A 1 94 ? -0.522 -4.080 -10.836 1.00 94.38 94 ASP A N 1
ATOM 732 C CA . ASP A 1 94 ? -0.462 -4.942 -9.656 1.00 94.38 94 ASP A CA 1
ATOM 733 C C . ASP A 1 94 ? -1.255 -4.330 -8.487 1.00 94.38 94 ASP A C 1
ATOM 735 O O . ASP A 1 94 ? -2.105 -5.007 -7.910 1.00 94.38 94 ASP A O 1
ATOM 739 N N . ILE A 1 95 ? -1.069 -3.033 -8.196 1.00 94.62 95 ILE A N 1
ATOM 740 C CA . ILE A 1 95 ? -1.828 -2.311 -7.157 1.00 94.62 95 ILE A CA 1
ATOM 741 C C . ILE A 1 95 ? -3.334 -2.399 -7.418 1.00 94.62 95 ILE A C 1
ATOM 743 O O . ILE A 1 95 ? -4.087 -2.747 -6.511 1.00 94.62 95 ILE A O 1
ATOM 747 N N . ASN A 1 96 ? -3.779 -2.137 -8.650 1.00 93.25 96 ASN A N 1
ATOM 748 C CA . ASN A 1 96 ? -5.198 -2.223 -9.007 1.00 93.25 96 ASN A CA 1
ATOM 749 C C . ASN A 1 96 ? -5.738 -3.654 -8.877 1.00 93.25 96 ASN A C 1
ATOM 751 O O . ASN A 1 96 ? -6.868 -3.857 -8.439 1.00 93.25 96 ASN A O 1
ATOM 755 N N . THR A 1 97 ? -4.930 -4.656 -9.222 1.00 93.38 97 THR A N 1
ATOM 756 C CA . THR A 1 97 ? -5.304 -6.071 -9.091 1.00 93.38 97 THR A CA 1
ATOM 757 C C . THR A 1 97 ? -5.493 -6.455 -7.623 1.00 93.38 97 THR A C 1
ATOM 759 O O . THR A 1 97 ? -6.499 -7.075 -7.267 1.00 93.38 97 THR A O 1
ATOM 762 N N . ILE A 1 98 ? -4.569 -6.040 -6.751 1.00 94.31 98 ILE A N 1
ATOM 763 C CA . ILE A 1 98 ? -4.676 -6.282 -5.307 1.00 94.31 98 ILE A CA 1
ATOM 764 C C . ILE A 1 98 ? -5.863 -5.504 -4.724 1.00 94.31 98 ILE A C 1
ATOM 766 O O . ILE A 1 98 ? -6.643 -6.074 -3.967 1.00 94.31 98 ILE A O 1
ATOM 770 N N . ALA A 1 99 ? -6.060 -4.242 -5.114 1.00 93.00 99 ALA A N 1
ATOM 771 C CA . ALA A 1 99 ? -7.191 -3.426 -4.669 1.00 93.00 99 ALA A CA 1
ATOM 772 C C . ALA A 1 99 ? -8.545 -4.061 -5.027 1.00 93.00 99 ALA A C 1
ATOM 774 O O . ALA A 1 99 ? -9.424 -4.164 -4.174 1.00 93.00 99 ALA A O 1
ATOM 775 N N . ASN A 1 100 ? -8.697 -4.576 -6.249 1.00 92.88 100 ASN A N 1
ATOM 776 C CA . ASN A 1 100 ? -9.903 -5.304 -6.648 1.00 92.88 100 ASN A CA 1
ATOM 777 C C . ASN A 1 100 ? -10.112 -6.566 -5.802 1.00 92.88 100 ASN A C 1
ATOM 779 O O . ASN A 1 100 ? -11.230 -6.855 -5.384 1.00 92.88 100 ASN A O 1
ATOM 783 N N . SER A 1 101 ? -9.032 -7.284 -5.497 1.00 93.38 101 SER A N 1
ATOM 784 C CA . SER A 1 101 ? -9.081 -8.483 -4.651 1.00 93.38 101 SER A CA 1
ATOM 785 C C . SER A 1 101 ? -9.492 -8.149 -3.212 1.00 93.38 101 SER A C 1
ATOM 787 O O . SER A 1 101 ? -10.287 -8.873 -2.618 1.00 93.38 101 SER A O 1
ATOM 789 N N . LEU A 1 102 ? -9.042 -7.010 -2.670 1.00 93.94 102 LEU A N 1
ATOM 790 C CA . LEU A 1 102 ? -9.488 -6.498 -1.368 1.00 93.94 102 LEU A CA 1
ATOM 791 C C . LEU A 1 102 ? -10.997 -6.214 -1.351 1.00 93.94 102 LEU A C 1
ATOM 793 O O . LEU A 1 102 ? -11.672 -6.549 -0.379 1.00 93.94 102 LEU A O 1
ATOM 797 N N . ILE A 1 103 ? -11.537 -5.632 -2.426 1.00 92.56 103 ILE A N 1
ATOM 798 C CA . ILE A 1 103 ? -12.977 -5.361 -2.555 1.00 92.56 103 ILE A CA 1
ATOM 799 C C . ILE A 1 103 ? -13.774 -6.673 -2.637 1.00 92.56 103 ILE A C 1
ATOM 801 O O . ILE A 1 103 ? -14.826 -6.796 -2.005 1.00 92.56 103 ILE A O 1
ATOM 805 N N . MET A 1 104 ? -13.279 -7.676 -3.370 1.00 92.75 104 MET A N 1
ATOM 806 C CA . MET A 1 104 ? -13.914 -9.002 -3.439 1.00 92.75 104 MET A CA 1
ATOM 807 C C . MET A 1 104 ? -13.919 -9.700 -2.076 1.00 92.75 104 MET A C 1
ATOM 809 O O . MET A 1 104 ? -14.963 -10.195 -1.639 1.00 92.75 104 MET A O 1
ATOM 813 N N . TYR A 1 105 ? -12.795 -9.653 -1.358 1.00 93.88 105 TYR A N 1
ATOM 814 C CA . TYR A 1 105 ? -12.690 -10.171 0.003 1.00 93.88 105 TYR A CA 1
ATOM 815 C C . TYR A 1 105 ? -13.698 -9.489 0.942 1.00 93.88 105 TYR A C 1
ATOM 817 O O . TYR A 1 105 ? -14.427 -10.165 1.677 1.00 93.88 105 TYR A O 1
ATOM 825 N N . TYR A 1 106 ? -13.797 -8.156 0.873 1.00 92.75 106 TYR A N 1
ATOM 826 C CA . TYR A 1 106 ? -14.764 -7.379 1.649 1.00 92.75 106 TYR A CA 1
ATOM 827 C C . TYR A 1 106 ? -16.207 -7.749 1.307 1.00 92.75 106 TYR A C 1
ATOM 829 O O . TYR A 1 106 ? -17.023 -7.922 2.203 1.00 92.75 106 TYR A O 1
ATOM 837 N N . THR A 1 107 ? -16.524 -7.951 0.030 1.00 92.94 107 THR A N 1
ATOM 838 C CA . THR A 1 107 ? -17.880 -8.322 -0.409 1.00 92.94 107 THR A CA 1
ATOM 839 C C . THR A 1 107 ? -18.328 -9.667 0.173 1.00 92.94 107 THR A C 1
ATOM 841 O O . THR A 1 107 ? -19.508 -9.857 0.457 1.00 92.94 107 THR A O 1
ATOM 844 N N . ARG A 1 108 ? -17.394 -10.601 0.389 1.00 90.94 108 ARG A N 1
ATOM 845 C CA . ARG A 1 108 ? -17.693 -11.939 0.921 1.00 90.94 108 ARG A CA 1
ATOM 846 C C . ARG A 1 108 ? -17.679 -12.014 2.447 1.00 90.94 108 ARG A C 1
ATOM 848 O O . ARG A 1 108 ? -18.447 -12.779 3.022 1.00 90.94 108 ARG A O 1
ATOM 855 N N . THR A 1 109 ? -16.782 -11.278 3.100 1.00 90.06 109 THR A N 1
ATOM 856 C CA . THR A 1 109 ? -16.554 -11.377 4.556 1.00 90.06 109 THR A CA 1
ATOM 857 C C . THR A 1 109 ? -17.062 -10.164 5.340 1.00 90.06 109 THR A C 1
ATOM 859 O O . THR A 1 109 ? -17.013 -10.159 6.571 1.00 90.06 109 THR A O 1
ATOM 862 N N . SER A 1 110 ? -17.535 -9.129 4.639 1.00 90.38 110 SER A N 1
ATOM 863 C CA . SER A 1 110 ? -17.909 -7.810 5.171 1.00 90.38 110 SER A CA 1
ATOM 864 C C . SER A 1 110 ? -16.781 -7.102 5.930 1.00 90.38 110 SER A C 1
ATOM 866 O O . SER A 1 110 ? -17.033 -6.191 6.721 1.00 90.38 110 SER A O 1
ATOM 868 N N . ARG A 1 111 ? -15.530 -7.537 5.738 1.00 90.06 111 ARG A N 1
ATOM 869 C CA . ARG A 1 111 ? -14.330 -6.991 6.383 1.00 90.06 111 ARG A CA 1
ATOM 870 C C . ARG A 1 111 ? -13.160 -7.034 5.425 1.00 90.06 111 ARG A C 1
ATOM 872 O O . ARG A 1 111 ? -13.129 -7.849 4.519 1.00 90.06 111 ARG A O 1
ATOM 879 N N . TYR A 1 112 ? -12.187 -6.163 5.634 1.00 93.88 112 TYR A N 1
ATOM 880 C CA . TYR A 1 112 ? -10.921 -6.256 4.918 1.00 93.88 112 TYR A CA 1
ATOM 881 C C . TYR A 1 112 ? -10.018 -7.316 5.571 1.00 93.88 112 TYR A C 1
ATOM 883 O O . TYR A 1 112 ? -10.194 -7.639 6.750 1.00 93.88 112 TYR A O 1
ATOM 891 N N . PRO A 1 113 ? -9.066 -7.899 4.828 1.00 93.62 113 PRO A N 1
ATOM 892 C CA . PRO A 1 113 ? -8.145 -8.867 5.407 1.00 93.62 113 PRO A CA 1
ATOM 893 C C . PRO A 1 113 ? -7.192 -8.192 6.403 1.00 93.62 113 PRO A C 1
ATOM 895 O O . PRO A 1 113 ? -6.900 -6.998 6.298 1.00 93.62 113 PRO A O 1
ATOM 898 N N . ARG A 1 114 ? -6.662 -8.958 7.364 1.00 91.00 114 ARG A N 1
ATOM 899 C CA . ARG A 1 114 ? -5.641 -8.442 8.295 1.00 91.00 114 ARG A CA 1
ATOM 900 C C . ARG A 1 114 ? -4.299 -8.247 7.595 1.00 91.00 114 ARG A C 1
ATOM 902 O O . ARG A 1 114 ? -3.592 -7.288 7.889 1.00 91.00 114 ARG A O 1
ATOM 909 N N . GLN A 1 115 ? -3.965 -9.155 6.682 1.00 92.12 115 GLN A N 1
ATOM 910 C CA . GLN A 1 115 ? -2.725 -9.158 5.914 1.00 92.12 115 GLN A CA 1
ATOM 911 C C . GLN A 1 115 ? -3.003 -9.602 4.469 1.00 92.12 115 GLN A C 1
ATOM 913 O O . GLN A 1 115 ? -4.038 -10.213 4.192 1.00 92.12 115 GLN A O 1
ATOM 918 N N . LEU A 1 116 ? -2.102 -9.299 3.530 1.00 90.62 116 LEU A N 1
ATOM 919 C CA . LEU A 1 116 ? -2.308 -9.649 2.115 1.00 90.62 116 LEU A CA 1
ATOM 920 C C . LEU A 1 116 ? -2.319 -11.165 1.885 1.00 90.62 116 LEU A C 1
ATOM 922 O O . LEU A 1 116 ? -2.957 -11.645 0.953 1.00 90.62 116 LEU A O 1
ATOM 926 N N . GLU A 1 117 ? -1.674 -11.924 2.760 1.00 90.94 117 GLU A N 1
ATOM 927 C CA . GLU A 1 117 ? -1.622 -13.382 2.751 1.00 90.94 117 GLU A CA 1
ATOM 928 C C . GLU A 1 117 ? -3.021 -13.995 2.889 1.00 90.94 117 GLU A C 1
ATOM 930 O O . GLU A 1 117 ? -3.312 -15.006 2.252 1.00 90.94 117 GLU A O 1
ATOM 935 N N . ASN A 1 118 ? -3.938 -13.340 3.610 1.00 89.19 118 ASN A N 1
ATOM 936 C CA . ASN A 1 118 ? -5.319 -13.814 3.721 1.00 89.19 118 ASN A CA 1
ATOM 937 C C . ASN A 1 118 ? -6.071 -13.769 2.378 1.00 89.19 118 ASN A C 1
ATOM 939 O O . ASN A 1 118 ? -7.022 -14.527 2.196 1.00 89.19 118 ASN A O 1
ATOM 943 N N . LEU A 1 119 ? -5.657 -12.920 1.427 1.00 89.19 119 LEU A N 1
ATOM 944 C CA . LEU A 1 119 ? -6.207 -12.938 0.064 1.00 89.19 119 LEU A CA 1
ATOM 945 C C . LEU A 1 119 ? -5.764 -14.191 -0.703 1.00 89.19 119 LEU A C 1
ATOM 947 O O . LEU A 1 119 ? -6.506 -14.696 -1.544 1.00 89.19 119 LEU A O 1
ATOM 951 N N . VAL A 1 120 ? -4.562 -14.703 -0.413 1.00 90.38 120 VAL A N 1
ATOM 952 C CA . VAL A 1 120 ? -4.049 -15.947 -1.005 1.00 90.38 120 VAL A CA 1
ATOM 953 C C . VAL A 1 120 ? -4.786 -17.147 -0.422 1.00 90.38 120 VAL A C 1
ATOM 955 O O . VAL A 1 120 ? -5.260 -18.001 -1.166 1.00 90.38 120 VAL A O 1
ATOM 958 N N . GLU A 1 121 ? -4.936 -17.186 0.904 1.00 87.56 121 GLU A N 1
ATOM 959 C CA . GLU A 1 121 ? -5.635 -18.266 1.616 1.00 87.56 121 GLU A CA 1
ATOM 960 C C . GLU A 1 121 ? -7.077 -18.447 1.137 1.00 87.56 121 GLU A C 1
ATOM 962 O O . GLU A 1 121 ? -7.577 -19.569 1.075 1.00 87.56 121 GLU A O 1
ATOM 967 N N . GLN A 1 122 ? -7.750 -17.349 0.785 1.00 83.69 122 GLN A N 1
ATOM 968 C CA . GLN A 1 122 ? -9.127 -17.391 0.297 1.00 83.69 122 GLN A CA 1
ATOM 969 C C . GLN A 1 122 ? -9.246 -17.534 -1.224 1.00 83.69 122 GLN A C 1
ATOM 971 O O . GLN A 1 122 ? -10.358 -17.639 -1.738 1.00 83.69 122 GLN A O 1
ATOM 976 N N . GLY A 1 123 ? -8.118 -17.604 -1.937 1.00 83.12 123 GLY A N 1
ATOM 977 C CA . GLY A 1 123 ? -8.078 -17.818 -3.382 1.00 83.12 123 GLY A CA 1
ATOM 978 C C . GLY A 1 123 ? -8.437 -16.589 -4.218 1.00 83.12 123 GLY A C 1
ATOM 979 O O . GLY A 1 123 ? -8.622 -16.728 -5.426 1.00 83.12 123 GLY A O 1
ATOM 980 N N . ASP A 1 124 ? -8.509 -15.400 -3.610 1.00 83.75 124 ASP A N 1
ATOM 981 C CA . ASP A 1 124 ? -8.767 -14.141 -4.320 1.00 83.75 124 ASP A CA 1
ATOM 982 C C . ASP A 1 124 ? -7.560 -13.763 -5.206 1.00 83.75 124 ASP A C 1
ATOM 984 O O . ASP A 1 124 ? -7.717 -13.209 -6.295 1.00 83.75 124 ASP A O 1
ATOM 988 N N . ILE A 1 125 ? -6.346 -14.139 -4.782 1.00 87.25 125 ILE A N 1
ATOM 989 C CA . ILE A 1 125 ? -5.108 -14.053 -5.570 1.00 87.25 125 ILE A CA 1
ATOM 990 C C . ILE A 1 125 ? -4.305 -15.354 -5.469 1.00 87.25 125 ILE A C 1
ATOM 992 O O . ILE A 1 125 ? -4.345 -16.052 -4.463 1.00 87.25 125 ILE A O 1
ATOM 996 N N . ARG A 1 126 ? -3.521 -15.682 -6.505 1.00 86.38 126 ARG A N 1
ATOM 997 C CA . ARG A 1 126 ? -2.665 -16.890 -6.499 1.00 86.38 126 ARG A CA 1
ATOM 998 C C . ARG A 1 126 ? -1.457 -16.767 -5.569 1.00 86.38 126 ARG A C 1
ATOM 1000 O O . ARG A 1 126 ? -1.004 -17.754 -5.007 1.00 86.38 126 ARG A O 1
ATOM 1007 N N . SER A 1 127 ? -0.909 -15.563 -5.471 1.00 89.19 127 SER A N 1
ATOM 1008 C CA . SER A 1 127 ? 0.246 -15.213 -4.648 1.00 89.19 127 SER A CA 1
ATOM 1009 C C . SER A 1 127 ? 0.303 -13.695 -4.529 1.00 89.19 127 SER A C 1
ATOM 1011 O O . SER A 1 127 ? -0.084 -13.002 -5.474 1.00 89.19 127 SER A O 1
ATOM 1013 N N . VAL A 1 128 ? 0.833 -13.173 -3.424 1.00 89.56 128 VAL A N 1
ATOM 1014 C CA . VAL A 1 128 ? 1.137 -11.740 -3.313 1.00 89.56 128 VAL A CA 1
ATOM 1015 C C . VAL A 1 128 ? 2.321 -11.432 -4.243 1.00 89.56 128 VAL A C 1
ATOM 1017 O O . VAL A 1 128 ? 3.389 -12.018 -4.053 1.00 89.56 128 VAL A O 1
ATOM 1020 N N . PRO A 1 129 ? 2.161 -10.593 -5.285 1.00 90.62 129 PRO A N 1
ATOM 1021 C CA . PRO A 1 129 ? 3.277 -10.239 -6.156 1.00 90.62 129 PRO A CA 1
ATOM 1022 C C . PRO A 1 129 ? 4.293 -9.370 -5.402 1.00 90.62 129 PRO A C 1
ATOM 1024 O O . PRO A 1 129 ? 3.936 -8.680 -4.451 1.00 90.62 129 PRO A O 1
ATOM 1027 N N . THR A 1 130 ? 5.550 -9.361 -5.844 1.00 92.75 130 THR A N 1
ATOM 1028 C CA . THR A 1 130 ? 6.521 -8.323 -5.464 1.00 92.75 130 THR A CA 1
ATOM 1029 C C . THR A 1 130 ? 6.494 -7.190 -6.479 1.00 92.75 130 THR A C 1
ATOM 1031 O O . THR A 1 130 ? 6.099 -7.376 -7.637 1.00 92.75 130 THR A O 1
ATOM 1034 N N . ASP A 1 131 ? 6.872 -5.989 -6.047 1.00 92.69 131 ASP A N 1
ATOM 1035 C CA . ASP A 1 131 ? 6.926 -4.852 -6.950 1.00 92.69 131 ASP A CA 1
ATOM 1036 C C . ASP A 1 131 ? 8.061 -5.003 -7.995 1.00 92.69 131 ASP A C 1
ATOM 1038 O O . ASP A 1 131 ? 8.941 -5.858 -7.868 1.00 92.69 131 ASP A O 1
ATOM 1042 N N . PRO A 1 132 ? 8.076 -4.201 -9.076 1.00 92.75 132 PRO A N 1
ATOM 1043 C CA . PRO A 1 132 ? 9.090 -4.299 -10.136 1.00 92.75 132 PRO A CA 1
ATOM 1044 C C . PRO A 1 132 ? 10.538 -3.989 -9.710 1.00 92.75 132 PRO A C 1
ATOM 1046 O O . PRO A 1 132 ? 11.451 -4.068 -10.545 1.00 92.75 132 PRO A O 1
ATOM 1049 N N . TRP A 1 133 ? 10.735 -3.591 -8.454 1.00 92.31 133 TRP A N 1
ATOM 1050 C CA . TRP A 1 133 ? 12.021 -3.339 -7.808 1.00 92.31 133 TRP A CA 1
ATOM 1051 C C . TRP A 1 133 ? 12.288 -4.317 -6.658 1.00 92.31 133 TRP A C 1
ATOM 1053 O O . TRP A 1 133 ? 13.214 -4.092 -5.886 1.00 92.31 133 TRP A O 1
ATOM 1063 N N . ASP A 1 134 ? 11.523 -5.409 -6.601 1.00 91.06 134 ASP A N 1
ATOM 1064 C CA . ASP A 1 134 ? 11.647 -6.513 -5.651 1.00 91.06 134 ASP A CA 1
ATOM 1065 C C . ASP A 1 134 ? 11.345 -6.147 -4.187 1.00 91.06 134 ASP A C 1
ATOM 1067 O O . ASP A 1 134 ? 11.782 -6.816 -3.253 1.00 91.06 134 ASP A O 1
ATOM 1071 N N . ASN A 1 135 ? 10.553 -5.095 -3.968 1.00 91.50 135 ASN A N 1
ATOM 1072 C CA . ASN A 1 135 ? 10.033 -4.757 -2.647 1.00 91.50 135 ASN A CA 1
ATOM 1073 C C . ASN A 1 135 ? 8.632 -5.354 -2.435 1.00 91.50 135 ASN A C 1
ATOM 1075 O O . ASN A 1 135 ? 7.838 -5.450 -3.378 1.00 91.50 135 ASN A O 1
ATOM 1079 N N . PRO A 1 136 ? 8.270 -5.700 -1.187 1.00 92.62 136 PRO A N 1
ATOM 1080 C CA . PRO A 1 136 ? 6.904 -6.082 -0.860 1.00 92.62 136 PRO A CA 1
ATOM 1081 C C . PRO A 1 136 ? 5.961 -4.875 -0.957 1.00 92.62 136 PRO A C 1
ATOM 1083 O O . PRO A 1 136 ? 6.275 -3.772 -0.486 1.00 92.62 136 PRO A O 1
ATOM 1086 N N . TYR A 1 137 ? 4.775 -5.101 -1.526 1.00 94.19 137 TYR A N 1
ATOM 1087 C CA . TYR A 1 137 ? 3.703 -4.110 -1.514 1.00 94.19 137 TYR A CA 1
ATOM 1088 C C . TYR A 1 137 ? 3.279 -3.787 -0.078 1.00 94.19 137 TYR A C 1
ATOM 1090 O O . TYR A 1 137 ? 3.161 -4.668 0.773 1.00 94.19 137 TYR A O 1
ATOM 1098 N N . GLN A 1 138 ? 3.043 -2.505 0.188 1.00 93.69 138 GLN A N 1
ATOM 1099 C CA . GLN A 1 138 ? 2.646 -2.016 1.501 1.00 93.69 138 GLN A CA 1
ATOM 1100 C C . GLN A 1 138 ? 1.126 -1.995 1.596 1.00 93.69 138 GLN A C 1
ATOM 1102 O O . GLN A 1 138 ? 0.459 -1.313 0.816 1.00 93.69 138 GLN A O 1
ATOM 1107 N N . TYR A 1 139 ? 0.586 -2.746 2.553 1.00 94.88 139 TYR A N 1
ATOM 1108 C CA . TYR A 1 139 ? -0.847 -2.842 2.802 1.00 94.88 139 TYR A CA 1
ATOM 1109 C C . TYR A 1 139 ? -1.265 -2.008 4.005 1.00 94.88 139 TYR A C 1
ATOM 1111 O O . TYR A 1 139 ? -0.724 -2.175 5.104 1.00 94.88 139 TYR A O 1
ATOM 1119 N N . VAL A 1 140 ? -2.263 -1.154 3.786 1.00 95.06 140 VAL A N 1
ATOM 1120 C CA . VAL A 1 140 ? -2.893 -0.325 4.809 1.00 95.06 140 VAL A CA 1
ATOM 1121 C C . VAL A 1 140 ? -4.350 -0.776 4.956 1.00 95.06 140 VAL A C 1
ATOM 1123 O O . VAL A 1 140 ? -5.148 -0.553 4.040 1.00 95.06 140 VAL A O 1
ATOM 1126 N N . PRO A 1 141 ? -4.714 -1.431 6.075 1.00 94.69 141 PRO A N 1
ATOM 1127 C CA . PRO A 1 141 ? -6.091 -1.836 6.323 1.00 94.69 141 PRO A CA 1
ATOM 1128 C C . PRO A 1 141 ? -6.994 -0.623 6.551 1.00 94.69 141 PRO A C 1
ATOM 1130 O O . PRO A 1 141 ? -6.537 0.451 6.941 1.00 94.69 141 PRO A O 1
ATOM 1133 N N . GLN A 1 142 ? -8.298 -0.814 6.350 1.00 94.81 142 GLN A N 1
ATOM 1134 C CA . GLN A 1 142 ? -9.277 0.227 6.639 1.00 94.81 142 GLN A CA 1
ATOM 1135 C C . GLN A 1 142 ? -9.338 0.511 8.147 1.00 94.81 142 GLN A C 1
ATOM 1137 O O . GLN A 1 142 ? -9.505 -0.408 8.952 1.00 94.81 142 GLN A O 1
ATOM 1142 N N . LEU A 1 143 ? -9.288 1.791 8.511 1.00 93.94 143 LEU A N 1
ATOM 1143 C CA . LEU A 1 143 ? -9.479 2.279 9.875 1.00 93.94 143 LEU A CA 1
ATOM 1144 C C . LEU A 1 143 ? -10.781 3.079 9.97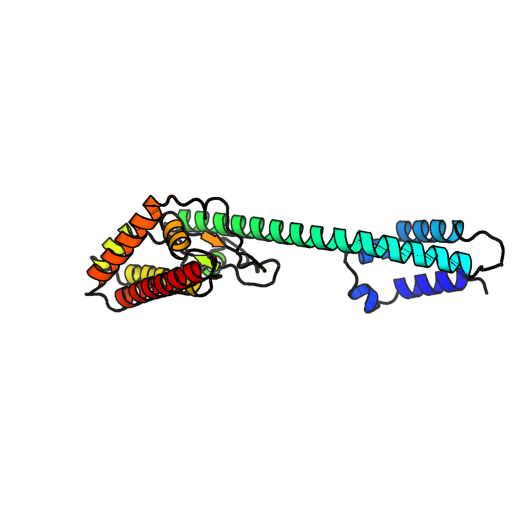6 1.00 93.94 143 LEU A C 1
ATOM 1146 O O . LEU A 1 143 ? -10.787 4.308 9.904 1.00 93.94 143 LEU A O 1
ATOM 1150 N N . ASP A 1 144 ? -11.899 2.377 10.162 1.00 93.38 144 ASP A N 1
ATOM 1151 C CA . ASP A 1 144 ? -13.171 3.029 10.480 1.00 93.38 144 ASP A CA 1
ATOM 1152 C C . ASP A 1 144 ? -13.197 3.434 11.960 1.00 93.38 144 ASP A C 1
ATOM 1154 O O . ASP A 1 144 ? -13.481 2.630 12.853 1.00 93.38 144 ASP A O 1
ATOM 1158 N N . TRP A 1 145 ? -12.905 4.707 12.216 1.00 93.12 145 TRP A N 1
ATOM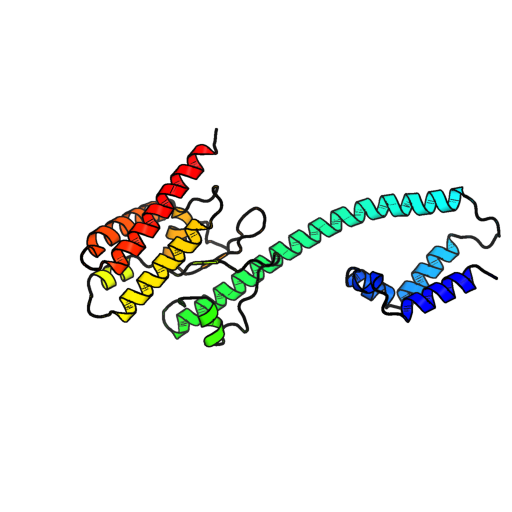 1159 C CA . TRP A 1 145 ? -12.863 5.271 13.564 1.00 93.12 145 TRP A CA 1
ATOM 1160 C C . TRP A 1 145 ? -14.195 5.175 14.316 1.00 93.12 145 TRP A C 1
ATOM 1162 O O . TRP A 1 145 ? -14.185 5.082 15.544 1.00 93.12 145 TRP A O 1
ATOM 1172 N N . ASN A 1 146 ? -15.338 5.139 13.621 1.00 93.19 146 ASN A N 1
ATOM 1173 C CA . ASN A 1 146 ? -16.639 4.983 14.277 1.00 93.19 146 ASN A CA 1
ATOM 1174 C C . ASN A 1 146 ? -16.821 3.558 14.799 1.00 93.19 146 ASN A C 1
ATOM 1176 O O . ASN A 1 146 ? -17.340 3.355 15.900 1.00 93.19 146 ASN A O 1
ATOM 1180 N N . VAL A 1 147 ? -16.377 2.566 14.024 1.00 92.56 147 VAL A N 1
ATOM 1181 C CA . VAL A 1 147 ? -16.412 1.167 14.459 1.00 92.56 147 VAL A CA 1
ATOM 1182 C C . VAL A 1 147 ? -15.395 0.933 15.568 1.00 92.56 147 VAL A C 1
ATOM 1184 O O . VAL A 1 147 ? -15.754 0.348 16.585 1.00 92.56 147 VAL A O 1
ATOM 1187 N N . ILE A 1 148 ? -14.177 1.467 15.442 1.00 93.38 148 ILE A N 1
ATOM 1188 C CA . ILE A 1 148 ? -13.152 1.389 16.496 1.00 93.38 148 ILE A CA 1
ATOM 1189 C C . ILE A 1 148 ? -13.695 1.958 17.815 1.00 93.38 148 ILE A C 1
ATOM 1191 O O . ILE A 1 148 ? -13.576 1.316 18.856 1.00 93.38 148 ILE A O 1
ATOM 1195 N N . MET A 1 149 ? -14.373 3.110 17.775 1.00 92.44 149 MET A N 1
ATOM 1196 C CA . MET A 1 149 ? -15.025 3.696 18.952 1.00 92.44 149 MET A CA 1
ATOM 1197 C C . MET A 1 149 ? -16.051 2.770 19.602 1.00 92.44 149 MET A C 1
ATOM 1199 O O . MET A 1 149 ? -16.094 2.662 20.828 1.00 92.44 149 MET A O 1
ATOM 1203 N N . ARG A 1 150 ? -16.874 2.099 18.793 1.00 92.38 150 ARG A N 1
ATOM 1204 C CA . ARG A 1 150 ? -17.867 1.138 19.284 1.00 92.38 150 ARG A CA 1
ATOM 1205 C C . ARG A 1 150 ? -17.198 -0.081 19.916 1.00 92.38 150 ARG A C 1
ATOM 1207 O O . ARG A 1 150 ? -17.597 -0.487 20.999 1.00 92.38 150 ARG A O 1
ATOM 1214 N N . VAL A 1 151 ? -16.159 -0.614 19.277 1.00 92.19 151 VAL A N 1
ATOM 1215 C CA . VAL A 1 151 ? -15.403 -1.785 19.754 1.00 92.19 151 VAL A CA 1
ATOM 1216 C C . VAL A 1 151 ? -14.662 -1.486 21.061 1.00 92.19 151 VAL A C 1
ATOM 1218 O O . VAL A 1 151 ? -14.574 -2.343 21.930 1.00 92.19 151 VAL A O 1
ATOM 1221 N N . ILE A 1 152 ? -14.170 -0.258 21.253 1.00 90.62 152 ILE A N 1
ATOM 1222 C CA . ILE A 1 152 ? -13.563 0.164 22.527 1.00 90.62 152 ILE A CA 1
ATOM 1223 C C . ILE A 1 152 ? -14.592 0.151 23.674 1.00 90.62 152 ILE A C 1
ATOM 1225 O O . ILE A 1 152 ? -14.245 -0.149 24.820 1.00 90.62 152 ILE A O 1
ATOM 1229 N N . GLN A 1 153 ? -15.852 0.491 23.383 1.00 89.50 153 GLN A N 1
ATOM 1230 C CA . GLN A 1 153 ? -16.936 0.479 24.369 1.00 89.50 153 GLN A CA 1
ATOM 1231 C C . GLN A 1 153 ? -17.434 -0.942 24.651 1.00 89.50 153 GLN A C 1
ATOM 1233 O O . GLN A 1 153 ? -17.634 -1.302 25.813 1.00 89.50 153 GLN A O 1
ATOM 1238 N N . ASP A 1 154 ? -17.605 -1.750 23.606 1.00 88.50 154 ASP A N 1
ATOM 1239 C CA . ASP A 1 154 ? -18.040 -3.140 23.710 1.00 88.50 154 ASP A CA 1
ATOM 1240 C C . ASP A 1 154 ? -16.864 -4.088 23.976 1.00 88.50 154 ASP A C 1
ATOM 1242 O O . ASP A 1 154 ? -16.325 -4.756 23.092 1.00 88.50 154 ASP A O 1
ATOM 1246 N N . ARG A 1 155 ? -16.482 -4.173 25.252 1.00 81.44 155 ARG A N 1
ATOM 1247 C CA . ARG A 1 155 ? -15.367 -5.016 25.710 1.00 81.44 155 ARG A CA 1
ATOM 1248 C C . ARG A 1 155 ? -15.647 -6.518 25.638 1.00 81.44 155 ARG A C 1
ATOM 1250 O O . ARG A 1 155 ? -14.742 -7.299 25.907 1.00 81.44 155 ARG A O 1
ATOM 1257 N N . SER A 1 156 ? -16.873 -6.933 25.317 1.00 85.75 156 SER A N 1
ATOM 1258 C CA . SER A 1 156 ? -17.233 -8.353 25.268 1.00 85.75 156 SER A CA 1
ATOM 1259 C C . SER A 1 156 ? -16.655 -9.061 24.039 1.00 85.75 156 SER A C 1
ATOM 1261 O O . SER A 1 156 ? -16.378 -10.261 24.074 1.00 85.75 156 SER A O 1
ATOM 1263 N N . ASN A 1 157 ? -16.427 -8.319 22.952 1.00 88.50 157 ASN A N 1
ATOM 1264 C CA . ASN A 1 157 ? -16.031 -8.884 21.671 1.00 88.50 157 ASN A CA 1
ATOM 1265 C C . ASN A 1 157 ? -14.512 -8.816 21.449 1.00 88.50 157 ASN A C 1
ATOM 1267 O O . ASN A 1 157 ? -14.002 -8.073 20.606 1.00 88.50 157 ASN A O 1
ATOM 1271 N N . GLU A 1 158 ? -13.770 -9.642 22.192 1.00 89.50 158 GLU A N 1
ATOM 1272 C CA . GLU A 1 158 ? -12.298 -9.697 22.142 1.00 89.50 158 GLU A CA 1
ATOM 1273 C C . GLU A 1 158 ? -11.739 -9.920 20.727 1.00 89.50 158 GLU A C 1
ATOM 1275 O O . GLU A 1 158 ? -10.666 -9.424 20.378 1.00 89.50 158 GLU A O 1
ATOM 1280 N N . ARG A 1 159 ? -12.471 -10.653 19.877 1.00 91.12 159 ARG A N 1
ATOM 1281 C CA . ARG A 1 159 ? -12.057 -10.935 18.494 1.00 91.12 159 ARG A CA 1
ATOM 1282 C C . ARG A 1 159 ? -12.020 -9.673 17.639 1.00 91.12 159 ARG A C 1
ATOM 1284 O O . ARG A 1 159 ? -11.107 -9.528 16.822 1.00 91.12 159 ARG A O 1
ATOM 1291 N N . GLU A 1 160 ? -13.005 -8.792 17.805 1.00 91.12 160 GLU A N 1
ATOM 1292 C CA . GLU A 1 160 ? -13.059 -7.506 17.106 1.00 91.12 160 GLU A CA 1
ATOM 1293 C C . GLU A 1 160 ? -12.014 -6.545 17.634 1.00 91.12 160 GLU A C 1
ATOM 1295 O O . GLU A 1 160 ? -11.314 -5.916 16.841 1.00 91.12 160 GLU A O 1
ATOM 1300 N N . LEU A 1 161 ? -11.865 -6.495 18.956 1.00 91.81 161 LEU A N 1
ATOM 1301 C CA . LEU A 1 161 ? -10.847 -5.678 19.590 1.00 91.81 161 LEU A CA 1
ATOM 1302 C C . LEU A 1 161 ? -9.460 -6.035 19.051 1.00 91.81 161 LEU A C 1
ATOM 1304 O O . LEU A 1 161 ? -8.767 -5.166 18.527 1.00 91.81 161 LEU A O 1
ATOM 1308 N N . LYS A 1 162 ? -9.113 -7.327 19.067 1.00 93.56 162 LYS A N 1
ATOM 1309 C CA . LYS A 1 162 ? -7.846 -7.824 18.524 1.00 93.56 162 LYS A CA 1
ATOM 1310 C C . LYS A 1 162 ? -7.675 -7.474 17.045 1.00 93.56 162 LYS A C 1
ATOM 1312 O O . LYS A 1 162 ? -6.605 -7.030 16.651 1.00 93.56 162 LYS A O 1
ATOM 1317 N N . TYR A 1 163 ? -8.718 -7.651 16.228 1.00 93.44 163 TYR A N 1
ATOM 1318 C CA . TYR A 1 163 ? -8.670 -7.306 14.803 1.00 93.44 163 TYR A CA 1
ATOM 1319 C C . TYR A 1 163 ? -8.305 -5.829 14.583 1.00 93.44 163 TYR A C 1
ATOM 1321 O O . TYR A 1 163 ? -7.384 -5.539 13.826 1.00 93.44 163 TYR A O 1
ATOM 1329 N N . TYR A 1 164 ? -8.985 -4.900 15.260 1.00 94.38 164 TYR A N 1
ATOM 1330 C CA . TYR A 1 164 ? -8.718 -3.472 15.075 1.00 94.38 164 TYR A CA 1
ATOM 1331 C C . TYR A 1 164 ? -7.377 -3.038 15.675 1.00 94.38 164 TYR A C 1
ATOM 1333 O O . TYR A 1 164 ? -6.717 -2.180 15.091 1.00 94.38 164 TYR A O 1
ATOM 1341 N N . THR A 1 165 ? -6.932 -3.657 16.774 1.00 94.31 165 THR A N 1
ATOM 1342 C CA . THR A 1 165 ? -5.579 -3.444 17.310 1.00 94.31 165 THR A CA 1
ATOM 1343 C C . THR A 1 165 ? -4.517 -3.869 16.295 1.00 94.31 165 THR A C 1
ATOM 1345 O O . THR A 1 165 ? -3.619 -3.081 15.999 1.00 94.31 165 THR A O 1
ATOM 1348 N N . ASP A 1 166 ? -4.662 -5.052 15.685 1.00 94.12 166 ASP A N 1
ATOM 1349 C CA . ASP A 1 166 ? -3.755 -5.535 14.634 1.00 94.12 166 ASP A CA 1
ATOM 1350 C C . ASP A 1 166 ? -3.728 -4.569 13.432 1.00 94.12 166 ASP A C 1
ATOM 1352 O O . ASP A 1 166 ? -2.661 -4.287 12.879 1.00 94.12 166 ASP A O 1
ATOM 1356 N N . CYS A 1 167 ? -4.891 -4.031 13.035 1.00 94.69 167 CYS A N 1
ATOM 1357 C CA . CYS A 1 167 ? -4.994 -3.056 11.949 1.00 94.69 167 CYS A CA 1
ATOM 1358 C C . CYS A 1 167 ? -4.263 -1.747 12.272 1.00 94.69 167 CYS A C 1
ATOM 1360 O O . CYS A 1 167 ? -3.503 -1.257 11.438 1.00 94.69 167 CYS A O 1
ATOM 1362 N N . ILE A 1 168 ? -4.461 -1.187 13.468 1.00 95.12 168 ILE A N 1
ATOM 1363 C CA . ILE A 1 168 ? -3.793 0.050 13.903 1.00 95.12 168 ILE A CA 1
ATOM 1364 C C . ILE A 1 168 ? -2.277 -0.147 13.942 1.00 95.12 168 ILE A C 1
ATOM 1366 O O . ILE A 1 168 ? -1.535 0.694 13.429 1.00 95.12 168 ILE A O 1
ATOM 1370 N N . ASP A 1 169 ? -1.816 -1.283 14.464 1.00 94.62 169 ASP A N 1
ATOM 1371 C CA . ASP A 1 169 ? -0.395 -1.624 14.497 1.00 94.62 169 ASP A CA 1
ATOM 1372 C C . ASP A 1 169 ? 0.195 -1.788 13.094 1.00 94.62 169 ASP A C 1
ATOM 1374 O O . ASP A 1 169 ? 1.321 -1.357 12.837 1.00 94.62 169 ASP A O 1
ATOM 1378 N N . GLN A 1 170 ? -0.561 -2.371 12.161 1.00 94.25 170 GLN A N 1
ATOM 1379 C CA . GLN A 1 170 ? -0.152 -2.451 10.762 1.00 94.25 170 GLN A CA 1
ATOM 1380 C C . GLN A 1 170 ? 0.004 -1.058 10.146 1.00 94.25 170 GLN A C 1
ATOM 1382 O O . GLN A 1 170 ? 1.019 -0.797 9.501 1.00 94.25 170 GLN A O 1
ATOM 1387 N N . VAL A 1 171 ? -0.943 -0.144 10.380 1.00 94.69 171 VAL A N 1
ATOM 1388 C CA . VAL A 1 171 ? -0.824 1.239 9.894 1.00 94.69 171 VAL A CA 1
ATOM 1389 C C . VAL A 1 171 ? 0.381 1.937 10.524 1.00 94.69 171 VAL A C 1
ATOM 1391 O O . VAL A 1 171 ? 1.162 2.548 9.801 1.00 94.69 171 VAL A O 1
ATOM 1394 N N . ALA A 1 172 ? 0.607 1.788 11.831 1.00 93.94 172 ALA A N 1
ATOM 1395 C CA . ALA A 1 172 ? 1.766 2.377 12.504 1.00 93.94 172 ALA A CA 1
ATOM 1396 C C . ALA A 1 172 ? 3.102 1.877 11.918 1.00 93.94 172 ALA A C 1
ATOM 1398 O O . ALA A 1 172 ? 4.013 2.678 11.700 1.00 93.94 172 ALA A O 1
ATOM 1399 N N . ARG A 1 173 ? 3.206 0.576 11.597 1.00 92.75 173 ARG A N 1
ATOM 1400 C CA . ARG A 1 173 ? 4.377 -0.012 10.914 1.00 92.75 173 ARG A CA 1
ATOM 1401 C C . ARG A 1 173 ? 4.583 0.544 9.508 1.00 92.75 173 ARG A C 1
ATOM 1403 O O . ARG A 1 173 ? 5.714 0.797 9.109 1.00 92.75 173 ARG A O 1
ATOM 1410 N N . VAL A 1 174 ? 3.508 0.722 8.747 1.00 92.44 174 VAL A N 1
ATOM 1411 C CA . VAL A 1 174 ? 3.612 1.268 7.389 1.00 92.44 174 VAL A CA 1
ATOM 1412 C C . VAL A 1 174 ? 4.035 2.732 7.437 1.00 92.44 174 VAL A C 1
ATOM 1414 O O . VAL A 1 174 ? 4.946 3.129 6.714 1.00 92.44 174 VAL A O 1
ATOM 1417 N N . VAL A 1 175 ? 3.431 3.521 8.329 1.00 91.25 175 VAL A N 1
ATOM 1418 C CA . VAL A 1 175 ? 3.750 4.943 8.497 1.00 91.25 175 VAL A CA 1
ATOM 1419 C C . VAL A 1 175 ? 5.200 5.141 8.947 1.00 91.25 175 VAL A C 1
ATOM 1421 O O . VAL A 1 175 ? 5.878 6.046 8.459 1.00 91.25 175 VAL A O 1
ATOM 1424 N N . SER A 1 176 ? 5.722 4.277 9.820 1.00 89.50 176 SER A N 1
ATOM 1425 C CA . SER A 1 176 ? 7.116 4.367 10.261 1.00 89.50 176 SER A CA 1
ATOM 1426 C C . SER A 1 176 ? 8.127 4.065 9.151 1.00 89.50 176 SER A C 1
ATOM 1428 O O . SER A 1 176 ? 9.274 4.490 9.268 1.00 89.50 176 SER A O 1
ATOM 1430 N N . GLY A 1 177 ? 7.724 3.393 8.067 1.00 86.38 177 GLY A N 1
ATOM 1431 C CA . GLY A 1 177 ? 8.560 3.090 6.901 1.00 86.38 177 GLY A CA 1
ATOM 1432 C C . GLY A 1 177 ? 8.485 4.109 5.756 1.00 86.38 177 GLY A C 1
ATOM 1433 O O . GLY A 1 177 ? 9.149 3.910 4.736 1.00 86.38 177 GLY A O 1
ATOM 1434 N N . LEU A 1 178 ? 7.688 5.175 5.892 1.00 82.88 178 LEU A N 1
ATOM 1435 C CA . LEU A 1 178 ? 7.466 6.157 4.825 1.00 82.88 178 LEU A CA 1
ATOM 1436 C C . LEU A 1 178 ? 8.693 7.051 4.555 1.00 82.88 178 LEU A C 1
ATOM 1438 O O . LEU A 1 178 ? 9.522 7.262 5.446 1.00 82.88 178 LEU A O 1
ATOM 1442 N N . PRO A 1 179 ? 8.816 7.600 3.332 1.00 81.00 179 PRO A N 1
ATOM 1443 C CA . PRO A 1 179 ? 9.759 8.678 3.037 1.00 81.00 179 PRO A CA 1
ATOM 1444 C C . PRO A 1 179 ? 9.325 10.000 3.693 1.00 81.00 179 PRO A C 1
ATOM 1446 O O . PRO A 1 179 ? 8.133 10.270 3.819 1.00 81.00 179 PRO A O 1
ATOM 1449 N N . ASP A 1 180 ? 10.288 10.853 4.053 1.00 79.88 180 ASP A N 1
ATOM 1450 C CA . ASP A 1 180 ? 10.053 12.062 4.869 1.00 79.88 180 ASP A CA 1
ATOM 1451 C C . ASP A 1 180 ? 9.171 13.134 4.210 1.00 79.88 180 ASP A C 1
ATOM 1453 O O . ASP A 1 180 ? 8.567 13.950 4.897 1.00 79.88 180 ASP A O 1
ATOM 1457 N N . LYS A 1 181 ? 9.061 13.126 2.876 1.00 80.19 181 LYS A N 1
ATOM 1458 C CA . LYS A 1 181 ? 8.269 14.111 2.117 1.00 80.19 181 LYS A CA 1
ATOM 1459 C C . LYS A 1 181 ? 6.755 13.893 2.200 1.00 80.19 181 LYS A C 1
ATOM 1461 O O . LYS A 1 181 ? 5.996 14.728 1.714 1.00 80.19 181 LYS A O 1
ATOM 1466 N N . LEU A 1 182 ? 6.306 12.756 2.730 1.00 83.62 182 LEU A N 1
ATOM 1467 C CA . LEU A 1 182 ? 4.901 12.371 2.712 1.00 83.62 182 LEU A CA 1
ATOM 1468 C C . LEU A 1 182 ? 4.275 12.543 4.093 1.00 83.62 182 LEU A C 1
ATOM 1470 O O . LEU A 1 182 ? 4.726 11.924 5.053 1.00 83.62 182 LEU A O 1
ATOM 1474 N N . ASP A 1 183 ? 3.206 13.337 4.174 1.00 87.44 183 ASP A N 1
ATOM 1475 C CA . ASP A 1 183 ? 2.475 13.539 5.425 1.00 87.44 183 ASP A CA 1
ATOM 1476 C C . ASP A 1 183 ? 1.846 12.210 5.907 1.00 87.44 183 ASP A C 1
ATOM 1478 O O . ASP A 1 183 ? 0.972 11.657 5.227 1.00 87.44 183 ASP A O 1
ATOM 1482 N N . PRO A 1 184 ? 2.236 11.694 7.088 1.00 90.81 184 PRO A N 1
ATOM 1483 C CA . PRO A 1 184 ? 1.628 10.519 7.708 1.00 90.81 184 PRO A CA 1
ATOM 1484 C C . PRO A 1 184 ? 0.107 10.591 7.806 1.00 90.81 184 PRO A C 1
ATOM 1486 O O . PRO A 1 184 ? -0.589 9.595 7.597 1.00 90.81 184 PRO A O 1
ATOM 1489 N N . MET A 1 185 ? -0.416 11.771 8.147 1.00 91.12 185 MET A N 1
ATOM 1490 C CA . MET A 1 185 ? -1.838 11.956 8.402 1.00 91.12 185 MET A CA 1
ATOM 1491 C C . MET A 1 185 ? -2.665 11.839 7.127 1.00 91.12 185 MET A C 1
ATOM 1493 O O . MET A 1 185 ? -3.829 11.447 7.202 1.00 91.12 185 MET A O 1
ATOM 1497 N N . LEU A 1 186 ? -2.068 12.103 5.962 1.00 90.75 186 LEU A N 1
ATOM 1498 C CA . LEU A 1 186 ? -2.711 11.873 4.673 1.00 90.75 186 LEU A CA 1
ATOM 1499 C C . LEU A 1 186 ? -3.035 10.387 4.479 1.00 90.75 186 LEU A C 1
ATOM 1501 O O . LEU A 1 186 ? -4.160 10.054 4.114 1.00 90.75 186 LEU A O 1
ATOM 1505 N N . LEU A 1 187 ? -2.084 9.495 4.780 1.00 90.88 187 LEU A N 1
ATOM 1506 C CA . LEU A 1 187 ? -2.274 8.046 4.642 1.00 90.88 187 LEU A CA 1
ATOM 1507 C C . LEU A 1 187 ? -3.307 7.518 5.632 1.00 90.88 187 LEU A C 1
ATOM 1509 O O . LEU A 1 187 ? -4.222 6.786 5.261 1.00 90.88 187 LEU A O 1
ATOM 1513 N N . VAL A 1 188 ? -3.202 7.941 6.890 1.00 93.00 188 VAL A N 1
ATOM 1514 C CA . VAL A 1 188 ? -4.168 7.537 7.916 1.00 93.00 188 VAL A CA 1
ATOM 1515 C C . VAL A 1 188 ? -5.578 8.026 7.564 1.00 93.00 188 VAL A C 1
ATOM 1517 O O . VAL A 1 188 ? -6.556 7.304 7.760 1.00 93.00 188 VAL A O 1
ATOM 1520 N N . ALA A 1 189 ? -5.705 9.222 6.985 1.00 93.00 189 ALA A N 1
ATOM 1521 C CA . ALA A 1 189 ? -6.988 9.745 6.532 1.00 93.00 189 ALA A CA 1
ATOM 1522 C C . ALA A 1 189 ? -7.514 9.057 5.261 1.00 93.00 189 ALA A C 1
ATOM 1524 O O . ALA A 1 189 ? -8.730 8.905 5.116 1.00 93.00 189 ALA A O 1
ATOM 1525 N N . ALA A 1 190 ? -6.631 8.613 4.363 1.00 92.50 190 ALA A N 1
ATOM 1526 C CA . ALA A 1 190 ? -6.997 7.798 3.206 1.00 92.50 190 ALA A CA 1
ATOM 1527 C C . ALA A 1 190 ? -7.549 6.427 3.634 1.00 92.50 190 ALA A C 1
ATOM 1529 O O . ALA A 1 190 ? -8.521 5.944 3.055 1.00 92.50 190 ALA A O 1
ATOM 1530 N N . ALA A 1 191 ? -7.000 5.848 4.708 1.00 93.31 191 ALA A N 1
ATOM 1531 C CA . ALA A 1 191 ? -7.422 4.557 5.257 1.00 93.31 191 ALA A CA 1
ATOM 1532 C C . ALA A 1 191 ? -8.824 4.576 5.889 1.00 93.31 191 ALA A C 1
ATOM 1534 O O . ALA A 1 191 ? -9.367 3.522 6.214 1.00 93.31 191 ALA A O 1
ATOM 1535 N N . TYR A 1 192 ? -9.430 5.752 6.082 1.00 92.25 192 TYR A N 1
ATOM 1536 C CA . TYR A 1 192 ? -10.748 5.870 6.706 1.00 92.25 192 TYR A CA 1
ATOM 1537 C C . TYR A 1 192 ? -11.858 5.198 5.879 1.00 92.25 192 TYR A C 1
ATOM 1539 O O . TYR A 1 192 ? -12.685 4.459 6.413 1.00 92.25 192 TYR A O 1
ATOM 1547 N N . SER A 1 193 ? -11.884 5.435 4.564 1.00 85.00 193 SER A N 1
ATOM 1548 C CA . SER A 1 193 ? -12.972 4.966 3.693 1.00 85.00 193 SER A CA 1
ATOM 1549 C C . SER A 1 193 ? -12.777 3.549 3.165 1.00 85.00 193 SER A C 1
ATOM 1551 O O . SER A 1 193 ? -13.756 2.855 2.911 1.00 85.00 193 SER A O 1
ATOM 1553 N N . SER A 1 194 ? -11.532 3.124 2.967 1.00 90.06 194 SER A N 1
ATOM 1554 C CA . SER A 1 194 ? -11.214 1.841 2.341 1.00 90.06 194 SER A CA 1
ATOM 1555 C C . SER A 1 194 ? -9.786 1.423 2.661 1.00 90.06 194 SER A C 1
ATOM 1557 O O . SER A 1 194 ? -8.910 2.270 2.840 1.00 90.06 194 SER A O 1
ATOM 1559 N N . ALA A 1 195 ? -9.542 0.114 2.679 1.00 93.56 195 ALA A N 1
ATOM 1560 C CA . ALA A 1 195 ? -8.184 -0.407 2.680 1.00 93.56 195 ALA A CA 1
ATOM 1561 C C . ALA A 1 195 ? -7.523 -0.139 1.320 1.00 93.56 195 ALA A C 1
ATOM 1563 O O . ALA A 1 195 ? -8.199 -0.109 0.290 1.00 93.56 195 ALA A O 1
ATOM 1564 N N . TYR A 1 196 ? -6.207 0.043 1.304 1.00 94.19 196 TYR A N 1
ATOM 1565 C CA . TYR A 1 196 ? -5.466 0.284 0.068 1.00 94.19 196 TYR A CA 1
ATOM 1566 C C . TYR A 1 196 ? -4.055 -0.298 0.126 1.00 94.19 196 TYR A C 1
ATOM 1568 O O . TYR A 1 196 ? -3.545 -0.696 1.177 1.00 94.19 196 TYR A O 1
ATOM 1576 N N . VAL A 1 197 ? -3.427 -0.358 -1.046 1.00 94.25 197 VAL A N 1
ATOM 1577 C CA . VAL A 1 197 ? -2.071 -0.872 -1.238 1.00 94.25 197 VAL A CA 1
ATOM 1578 C C . VAL A 1 197 ? -1.265 0.127 -2.052 1.00 94.25 197 VAL A C 1
ATOM 1580 O O . VAL A 1 197 ? -1.799 0.795 -2.938 1.00 94.25 197 VAL A O 1
ATOM 1583 N N . PHE A 1 198 ? 0.024 0.232 -1.754 1.00 94.06 198 PHE A N 1
ATOM 1584 C CA . PHE A 1 198 ? 0.958 1.037 -2.531 1.00 94.06 198 PHE A CA 1
ATOM 1585 C C . PHE A 1 198 ? 2.312 0.335 -2.658 1.00 94.06 198 PHE A C 1
ATOM 1587 O O . PHE A 1 198 ? 2.677 -0.508 -1.835 1.00 94.06 198 PHE A O 1
ATOM 1594 N N . SER A 1 199 ? 3.060 0.658 -3.711 1.00 93.38 199 SER A N 1
ATOM 1595 C CA . SER A 1 199 ? 4.457 0.223 -3.854 1.00 93.38 199 SER A CA 1
ATOM 1596 C C . SER A 1 199 ? 5.369 1.275 -3.237 1.00 93.38 199 SER A C 1
ATOM 1598 O O . SER A 1 199 ? 5.129 2.474 -3.383 1.00 93.38 199 SER A O 1
ATOM 1600 N N . ARG A 1 200 ? 6.433 0.833 -2.563 1.00 88.94 200 ARG A N 1
ATOM 1601 C CA . ARG A 1 200 ? 7.460 1.734 -2.026 1.00 88.94 200 ARG A CA 1
ATOM 1602 C C . ARG A 1 200 ? 8.207 2.471 -3.143 1.00 88.94 200 ARG A C 1
ATOM 1604 O O . ARG A 1 200 ? 8.634 3.601 -2.927 1.00 88.94 200 ARG A O 1
ATOM 1611 N N . GLY A 1 201 ? 8.314 1.859 -4.324 1.00 85.75 201 GLY A N 1
ATOM 1612 C CA . GLY A 1 201 ? 9.051 2.413 -5.453 1.00 85.75 201 GLY A CA 1
ATOM 1613 C C . GLY A 1 201 ? 1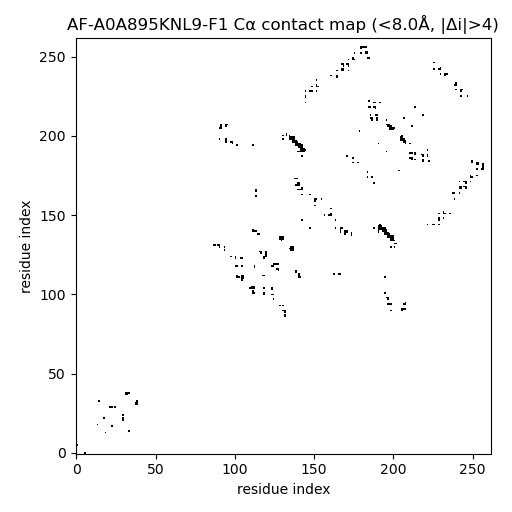0.547 2.565 -5.160 1.00 85.75 201 GLY A C 1
ATOM 1614 O O . GLY A 1 201 ? 11.076 1.995 -4.207 1.00 85.75 201 GLY A O 1
ATOM 1615 N N . VAL A 1 202 ? 11.234 3.336 -6.006 1.00 80.94 202 VAL A N 1
ATOM 1616 C CA . VAL A 1 202 ? 12.668 3.651 -5.837 1.00 80.94 202 VAL A CA 1
ATOM 1617 C C . VAL A 1 202 ? 12.848 5.009 -5.178 1.00 80.94 202 VAL A C 1
ATOM 1619 O O . VAL A 1 202 ? 13.489 5.116 -4.139 1.00 80.94 202 VAL A O 1
ATOM 1622 N N . THR A 1 203 ? 12.290 6.050 -5.795 1.00 79.44 203 THR A N 1
ATOM 1623 C CA . THR A 1 203 ? 12.424 7.434 -5.320 1.00 79.44 203 THR A CA 1
ATOM 1624 C C . THR A 1 203 ? 11.185 7.877 -4.559 1.00 79.44 203 THR A C 1
ATOM 1626 O O . THR A 1 203 ? 11.298 8.511 -3.514 1.00 79.44 203 THR A O 1
ATOM 1629 N N . GLU A 1 204 ? 10.007 7.525 -5.076 1.00 84.25 204 GLU A N 1
ATOM 1630 C CA . GLU A 1 204 ? 8.722 7.925 -4.518 1.00 84.25 204 GLU A CA 1
ATOM 1631 C C . GLU A 1 204 ? 7.747 6.741 -4.489 1.00 84.25 204 GLU A C 1
ATOM 1633 O O . GLU A 1 204 ? 7.747 5.917 -5.414 1.00 84.25 204 GLU A O 1
ATOM 1638 N N . PRO A 1 205 ? 6.907 6.661 -3.443 1.00 89.81 205 PRO A N 1
ATOM 1639 C CA . PRO A 1 205 ? 5.883 5.644 -3.329 1.00 89.81 205 PRO A CA 1
ATOM 1640 C C . PRO A 1 205 ? 4.805 5.839 -4.394 1.00 89.81 205 PRO A C 1
ATOM 1642 O O . PRO A 1 205 ? 4.377 6.952 -4.699 1.00 89.81 205 PRO A O 1
ATOM 1645 N N . ILE A 1 206 ? 4.347 4.724 -4.950 1.00 92.31 206 ILE A N 1
ATOM 1646 C CA . ILE A 1 206 ? 3.359 4.686 -6.024 1.00 92.31 206 ILE A CA 1
ATOM 1647 C C . ILE A 1 206 ? 2.034 4.251 -5.421 1.00 92.31 206 ILE A C 1
ATOM 1649 O O . ILE A 1 206 ? 1.888 3.103 -4.998 1.00 92.31 206 ILE A O 1
ATOM 1653 N N . PHE A 1 207 ? 1.067 5.162 -5.420 1.00 91.81 207 PHE A N 1
ATOM 1654 C CA . PHE A 1 207 ? -0.281 4.914 -4.924 1.00 91.81 207 PHE A CA 1
ATOM 1655 C C . PHE A 1 207 ? -1.251 4.571 -6.055 1.00 91.81 207 PHE A C 1
ATOM 1657 O O . PHE A 1 207 ? -1.046 4.941 -7.216 1.00 91.81 207 PHE A O 1
ATOM 1664 N N . GLY A 1 208 ? -2.327 3.871 -5.693 1.00 85.44 208 GLY A N 1
ATOM 1665 C CA . GLY A 1 208 ? -3.491 3.716 -6.557 1.00 85.44 208 GLY A CA 1
ATOM 1666 C C . GLY A 1 208 ? -4.205 5.053 -6.816 1.00 85.44 208 GLY A C 1
ATOM 1667 O O . GLY A 1 208 ? -3.919 6.052 -6.145 1.00 85.44 208 GLY A O 1
ATOM 1668 N N . PRO A 1 209 ? -5.134 5.085 -7.786 1.00 72.75 209 PRO A N 1
ATOM 1669 C CA . PRO A 1 209 ? -5.978 6.253 -8.008 1.00 72.75 209 PRO A CA 1
ATOM 1670 C C . PRO A 1 209 ? -6.739 6.613 -6.719 1.00 72.75 209 PRO A C 1
ATOM 1672 O O . PRO A 1 209 ? -7.102 5.739 -5.938 1.00 72.75 209 PRO A O 1
ATOM 1675 N N . ASP A 1 210 ? -6.919 7.912 -6.479 1.00 76.19 210 ASP A N 1
ATOM 1676 C CA . ASP A 1 210 ? -7.704 8.506 -5.381 1.00 76.19 210 ASP A CA 1
ATOM 1677 C C . ASP A 1 210 ? -7.154 8.409 -3.946 1.00 76.19 210 ASP A C 1
ATOM 1679 O O . ASP A 1 210 ? -7.614 9.158 -3.085 1.00 76.19 210 ASP A O 1
ATOM 1683 N N . VAL A 1 211 ? -6.117 7.609 -3.671 1.00 84.62 211 VAL A N 1
ATOM 1684 C CA . VAL A 1 211 ? -5.558 7.474 -2.304 1.00 84.62 211 VAL A CA 1
ATOM 1685 C C . VAL A 1 211 ? -5.006 8.800 -1.764 1.00 84.62 211 VAL A C 1
ATOM 1687 O O . VAL A 1 211 ? -5.172 9.109 -0.589 1.00 84.62 211 VAL A O 1
ATOM 1690 N N . LEU A 1 212 ? -4.360 9.601 -2.616 1.00 82.81 212 LEU A N 1
ATOM 1691 C CA . LEU A 1 212 ? -3.767 10.881 -2.212 1.00 82.81 212 LEU A CA 1
ATOM 1692 C C . LEU A 1 212 ? -4.748 12.060 -2.284 1.00 82.81 212 LEU A C 1
ATOM 1694 O O . LEU A 1 212 ? -4.432 13.145 -1.799 1.00 82.81 212 LEU A O 1
ATOM 1698 N N . ASN A 1 213 ? -5.936 11.880 -2.870 1.00 87.62 213 ASN A N 1
ATOM 1699 C CA . ASN A 1 213 ? -6.914 12.956 -3.032 1.00 87.62 213 ASN A CA 1
ATOM 1700 C C . ASN A 1 213 ? -7.832 13.057 -1.804 1.00 87.62 213 ASN A C 1
ATOM 1702 O O . ASN A 1 213 ? -9.038 12.809 -1.869 1.00 87.62 213 ASN A O 1
ATOM 1706 N N . VAL A 1 214 ? -7.240 13.384 -0.653 1.00 88.44 214 VAL A N 1
ATOM 1707 C CA . VAL A 1 214 ? -7.965 13.490 0.617 1.00 88.44 214 VAL A CA 1
ATOM 1708 C C . VAL A 1 214 ? -8.176 14.962 0.984 1.00 88.44 214 VAL A C 1
ATOM 1710 O O . VAL A 1 214 ? -7.203 15.708 1.112 1.00 88.44 214 VAL A O 1
ATOM 1713 N N . PRO A 1 215 ? -9.426 15.412 1.211 1.00 91.19 215 PRO A N 1
ATOM 1714 C CA . PRO A 1 215 ? -9.681 16.789 1.615 1.00 91.19 215 PRO A CA 1
ATOM 1715 C C . PRO A 1 215 ? -9.108 17.061 3.011 1.00 91.19 215 PRO A C 1
ATOM 1717 O O . PRO A 1 215 ? -9.215 16.228 3.915 1.00 91.19 215 PRO A O 1
ATOM 1720 N N . ARG A 1 216 ? -8.558 18.266 3.219 1.00 90.12 216 ARG A N 1
ATOM 1721 C CA . ARG A 1 216 ? -7.944 18.679 4.499 1.00 90.12 216 ARG A CA 1
ATOM 1722 C C . ARG A 1 216 ? -8.889 18.527 5.694 1.00 90.12 216 ARG A C 1
ATOM 1724 O O . ARG A 1 216 ? -8.438 18.199 6.789 1.00 90.12 216 ARG A O 1
ATOM 1731 N N . ASP A 1 217 ? -10.189 18.715 5.486 1.00 93.00 217 ASP A N 1
ATOM 1732 C CA . ASP A 1 217 ? -11.198 18.560 6.538 1.00 93.00 217 ASP A CA 1
ATOM 1733 C C . ASP A 1 217 ? -11.301 17.113 7.028 1.00 93.00 217 ASP A C 1
ATOM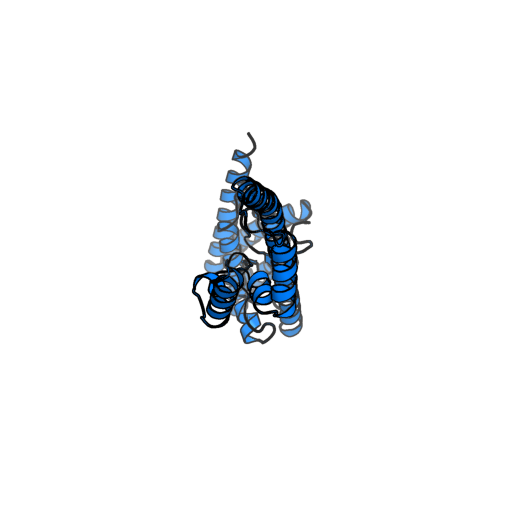 1735 O O . ASP A 1 217 ? -11.421 16.882 8.231 1.00 93.00 217 ASP A O 1
ATOM 1739 N N . ARG A 1 218 ? -11.148 16.127 6.131 1.00 91.69 218 ARG A N 1
ATOM 1740 C CA . ARG A 1 218 ? -11.097 14.709 6.517 1.00 91.69 218 ARG A CA 1
ATOM 1741 C C . ARG A 1 218 ? -9.846 14.411 7.334 1.00 91.69 218 ARG A C 1
ATOM 1743 O O . ARG A 1 218 ? -9.940 13.704 8.329 1.00 91.69 218 ARG A O 1
ATOM 1750 N N . ILE A 1 219 ? -8.701 14.984 6.961 1.00 92.00 219 ILE A N 1
ATOM 1751 C CA . ILE A 1 219 ? -7.444 14.818 7.706 1.00 92.00 219 ILE A CA 1
ATOM 1752 C C . ILE A 1 219 ? -7.600 15.339 9.142 1.00 92.00 219 ILE A C 1
ATOM 1754 O O . ILE A 1 219 ? -7.277 14.636 10.101 1.00 92.00 219 ILE A O 1
ATOM 1758 N N . LYS A 1 220 ? -8.173 16.538 9.306 1.00 93.12 220 LYS A N 1
ATOM 1759 C CA . LYS A 1 220 ? -8.463 17.125 10.626 1.00 93.12 220 LYS A CA 1
ATOM 1760 C C . LYS A 1 220 ? -9.464 16.288 11.425 1.00 93.12 220 LYS A C 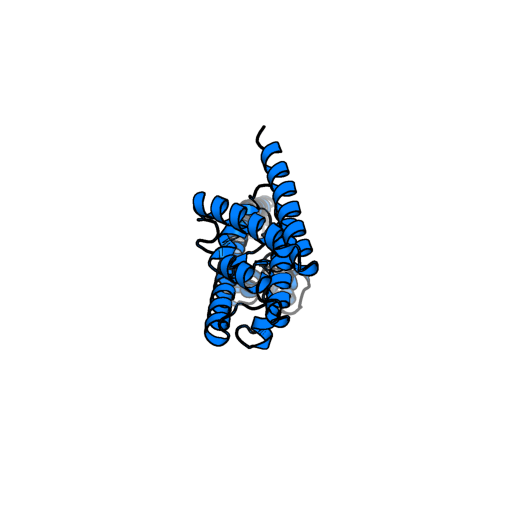1
ATOM 1762 O O . LYS A 1 220 ? -9.242 16.053 12.611 1.00 93.12 220 LYS A O 1
ATOM 1767 N N . ALA A 1 221 ? -10.538 15.823 10.785 1.00 93.38 221 ALA A N 1
ATOM 1768 C CA . ALA A 1 221 ? -11.544 14.982 11.426 1.00 93.38 221 ALA A CA 1
ATOM 1769 C C . ALA A 1 221 ? -10.937 13.662 11.924 1.00 93.38 221 ALA A C 1
ATOM 1771 O O . ALA A 1 221 ? -11.167 13.274 13.066 1.00 93.38 221 ALA A O 1
ATOM 1772 N N . VAL A 1 222 ? -10.107 13.006 11.109 1.00 93.62 222 VAL A N 1
ATOM 1773 C CA . VAL A 1 222 ? -9.411 11.765 11.475 1.00 93.62 222 VAL A CA 1
ATOM 1774 C C . VAL A 1 222 ? -8.425 11.991 12.617 1.00 93.62 222 VAL A C 1
ATOM 1776 O O . VAL A 1 222 ? -8.437 11.227 13.578 1.00 93.62 222 VAL A O 1
ATOM 1779 N N . ALA A 1 223 ? -7.650 13.077 12.587 1.00 92.44 223 ALA A N 1
ATOM 1780 C CA . ALA A 1 223 ? -6.772 13.439 13.700 1.00 92.44 223 ALA A CA 1
ATOM 1781 C C . ALA A 1 223 ? -7.552 13.637 15.012 1.00 92.44 223 ALA A C 1
ATOM 1783 O O . ALA A 1 223 ? -7.111 13.198 16.076 1.00 92.44 223 ALA A O 1
ATOM 1784 N N . HIS A 1 224 ? -8.722 14.279 14.945 1.00 94.00 224 HIS A N 1
ATOM 1785 C CA . HIS A 1 224 ? -9.592 14.458 16.105 1.00 94.00 224 HIS A CA 1
ATOM 1786 C C . HIS A 1 224 ? -10.156 13.121 16.608 1.00 94.00 224 HIS A C 1
ATOM 1788 O O . HIS A 1 224 ? -10.046 12.823 17.797 1.00 94.00 224 HIS A O 1
ATOM 1794 N N . MET A 1 225 ? -10.681 12.279 15.711 1.00 93.50 225 MET A N 1
ATOM 1795 C CA . MET A 1 225 ? -11.205 10.953 16.055 1.00 93.50 225 MET A CA 1
ATOM 1796 C C . MET A 1 225 ? -10.134 10.044 16.668 1.00 93.50 225 MET A C 1
ATOM 1798 O O . MET A 1 225 ? -10.419 9.365 17.652 1.00 93.50 225 MET A O 1
ATOM 1802 N N . MET A 1 226 ? -8.900 10.073 16.154 1.00 93.38 226 MET A N 1
ATOM 1803 C CA . MET A 1 226 ? -7.762 9.347 16.731 1.00 93.38 226 MET A CA 1
ATOM 1804 C C . MET A 1 226 ? -7.514 9.729 18.188 1.00 93.38 226 MET A C 1
ATOM 1806 O O . MET A 1 226 ? -7.373 8.849 19.036 1.00 93.38 226 MET A O 1
ATOM 1810 N N . ARG A 1 227 ? -7.488 11.033 18.494 1.00 92.06 227 ARG A N 1
ATOM 1811 C CA . ARG A 1 227 ? -7.282 11.518 19.869 1.00 92.06 227 ARG A CA 1
ATOM 1812 C C . ARG A 1 227 ? -8.406 11.064 20.795 1.00 92.06 227 ARG A C 1
ATOM 1814 O O . ARG A 1 227 ? -8.127 10.504 21.850 1.00 92.06 227 ARG A O 1
ATOM 1821 N N . LEU A 1 228 ? -9.657 11.206 20.357 1.00 92.75 228 LEU A N 1
ATOM 1822 C CA . LEU A 1 228 ? -10.809 10.732 21.125 1.00 92.75 228 LEU A CA 1
ATOM 1823 C C . LEU A 1 228 ? -10.757 9.210 21.357 1.00 92.75 228 LEU A C 1
ATOM 1825 O O . LEU A 1 228 ? -11.131 8.741 22.432 1.00 92.75 228 LEU A O 1
ATOM 1829 N N . CYS A 1 229 ? -10.308 8.425 20.367 1.00 92.44 229 CYS A N 1
ATOM 1830 C CA . CYS A 1 229 ? -10.179 6.971 20.512 1.00 92.44 229 CYS A CA 1
ATOM 1831 C C . CYS A 1 229 ? -9.160 6.619 21.597 1.00 92.44 229 CYS A C 1
ATOM 1833 O O . CYS A 1 229 ? -9.421 5.720 22.389 1.00 92.44 229 CYS A O 1
ATOM 1835 N N . VAL A 1 230 ? -8.034 7.338 21.673 1.00 93.06 230 VAL A N 1
ATOM 1836 C CA . VAL A 1 230 ? -7.027 7.133 22.729 1.00 93.06 230 VAL A CA 1
ATOM 1837 C C . VAL A 1 230 ? -7.599 7.416 24.110 1.00 93.06 230 VAL A C 1
ATOM 1839 O O . VAL A 1 230 ? -7.422 6.604 25.014 1.00 93.06 230 VAL A O 1
ATOM 1842 N N . GLU A 1 231 ? -8.307 8.534 24.271 1.00 91.44 231 GLU A N 1
ATOM 1843 C CA . GLU A 1 231 ? -8.927 8.904 25.548 1.00 91.44 231 GLU A CA 1
ATOM 1844 C C . GLU A 1 231 ? -9.940 7.848 26.004 1.00 91.44 231 GLU A C 1
ATOM 1846 O O . GLU A 1 231 ? -9.946 7.436 27.165 1.00 91.44 231 GLU A O 1
ATOM 1851 N N . ARG A 1 232 ? -10.765 7.343 25.079 1.00 91.31 232 ARG A N 1
ATOM 1852 C CA . ARG A 1 232 ? -11.741 6.288 25.386 1.00 91.31 232 ARG A CA 1
ATOM 1853 C C . ARG A 1 232 ? -11.120 4.908 25.575 1.00 91.31 232 ARG A C 1
ATOM 1855 O O . ARG A 1 232 ? -11.688 4.094 26.302 1.00 91.31 232 ARG A O 1
ATOM 1862 N N . ALA A 1 233 ? -9.965 4.646 24.971 1.00 90.50 233 ALA A N 1
ATOM 1863 C CA . ALA A 1 233 ? -9.241 3.387 25.110 1.00 90.50 233 ALA A CA 1
ATOM 1864 C C . ALA A 1 233 ? -8.534 3.231 26.468 1.00 90.50 233 ALA A C 1
ATOM 1866 O O . ALA A 1 233 ? -7.960 2.175 26.701 1.00 90.50 233 ALA A O 1
ATOM 1867 N N . ALA A 1 234 ? -8.621 4.200 27.391 1.00 86.00 234 ALA A N 1
ATOM 1868 C CA . ALA A 1 234 ? -7.980 4.147 28.714 1.00 86.00 234 ALA A CA 1
ATOM 1869 C C . ALA A 1 234 ? -8.270 2.865 29.528 1.00 86.00 234 ALA A C 1
ATOM 1871 O O . ALA A 1 234 ? -7.487 2.473 30.387 1.00 86.00 234 ALA A O 1
ATOM 1872 N N . GLY A 1 235 ? -9.401 2.197 29.272 1.00 83.75 235 GLY A N 1
ATOM 1873 C CA . GLY A 1 235 ? -9.758 0.926 29.911 1.00 83.75 235 GLY A CA 1
ATOM 1874 C C . GLY A 1 235 ? -9.337 -0.337 29.151 1.00 83.75 235 GLY A C 1
ATOM 1875 O O . GLY A 1 235 ? -9.726 -1.428 29.563 1.00 83.75 235 GLY A O 1
ATOM 1876 N N . VAL A 1 236 ? -8.611 -0.203 28.037 1.00 90.06 236 VAL A N 1
ATOM 1877 C CA . VAL A 1 236 ? -8.180 -1.295 27.155 1.00 90.06 236 VAL A CA 1
ATOM 1878 C C . VAL A 1 236 ? -6.708 -1.075 26.765 1.00 90.06 236 VAL A C 1
ATOM 1880 O O . VAL A 1 236 ? -6.424 -0.466 25.729 1.00 90.06 236 VAL A O 1
ATOM 1883 N N . PRO A 1 237 ? -5.748 -1.575 27.567 1.00 89.06 237 PRO A N 1
ATOM 1884 C CA . PRO A 1 237 ? -4.342 -1.179 27.460 1.00 89.06 237 PRO A CA 1
ATOM 1885 C C . PRO A 1 237 ? -3.717 -1.525 26.102 1.00 89.06 237 PRO A C 1
ATOM 1887 O O . PRO A 1 237 ? -3.017 -0.699 25.528 1.00 89.06 237 PRO A O 1
ATOM 1890 N N . GLN A 1 238 ? -4.034 -2.698 25.541 1.00 89.75 238 GLN A N 1
ATOM 1891 C CA . GLN A 1 238 ? -3.497 -3.147 24.246 1.00 89.75 238 GLN A CA 1
ATOM 1892 C C . GLN A 1 238 ? -3.870 -2.193 23.099 1.00 89.75 238 GLN A C 1
ATOM 1894 O O . GLN A 1 238 ? -3.035 -1.828 22.273 1.00 89.75 238 GLN A O 1
ATOM 1899 N N . MET A 1 239 ? -5.133 -1.757 23.066 1.00 91.75 239 MET A N 1
ATOM 1900 C CA . MET A 1 239 ? -5.632 -0.829 22.052 1.00 91.75 239 MET A CA 1
ATOM 1901 C C . MET A 1 239 ? -5.083 0.582 22.273 1.00 91.75 239 MET A C 1
ATOM 1903 O O . MET A 1 239 ? -4.700 1.259 21.319 1.00 91.75 239 MET A O 1
ATOM 1907 N N . GLN A 1 240 ? -5.026 1.022 23.531 1.00 93.19 240 GLN A N 1
ATOM 1908 C CA . GLN A 1 240 ? -4.481 2.326 23.889 1.00 93.19 240 GLN A CA 1
ATOM 1909 C C . GLN A 1 240 ? -3.016 2.454 23.462 1.00 93.19 240 GLN A C 1
ATOM 1911 O O . GLN A 1 240 ? -2.648 3.459 22.857 1.00 93.19 240 GLN A O 1
ATOM 1916 N N . GLU A 1 241 ? -2.203 1.429 23.715 1.00 93.81 241 GLU A N 1
ATOM 1917 C CA . GLU A 1 241 ? -0.796 1.398 23.323 1.00 93.81 241 GLU A CA 1
ATOM 1918 C C . GLU A 1 241 ? -0.629 1.443 21.797 1.00 93.81 241 GLU A C 1
ATOM 1920 O O . GLU A 1 241 ? 0.191 2.208 21.290 1.00 93.81 241 GLU A O 1
ATOM 1925 N N . ALA A 1 242 ? -1.421 0.669 21.047 1.00 93.50 242 ALA A N 1
ATOM 1926 C CA . ALA A 1 242 ? -1.399 0.689 19.581 1.00 93.50 242 ALA A CA 1
ATOM 1927 C C . ALA A 1 242 ? -1.744 2.080 19.016 1.00 93.50 242 ALA A C 1
ATOM 1929 O O . ALA A 1 242 ? -1.037 2.615 18.157 1.00 93.50 242 ALA A O 1
ATOM 1930 N N . LEU A 1 243 ? -2.796 2.717 19.542 1.00 94.12 243 LEU A N 1
ATOM 1931 C CA . LEU A 1 243 ? -3.198 4.062 19.128 1.00 94.12 243 LEU A CA 1
ATOM 1932 C C . LEU A 1 243 ? -2.158 5.128 19.508 1.00 94.12 243 LEU A C 1
ATOM 1934 O O . LEU A 1 243 ? -1.878 6.025 18.713 1.00 94.12 243 LEU A O 1
ATOM 1938 N N . GLN A 1 244 ? -1.562 5.033 20.700 1.00 94.25 244 GLN A N 1
ATOM 1939 C CA . GLN A 1 244 ? -0.493 5.936 21.134 1.00 94.25 244 GLN A CA 1
ATOM 1940 C C . GLN A 1 244 ? 0.751 5.796 20.255 1.00 94.25 244 GLN A C 1
ATOM 1942 O O . GLN A 1 244 ? 1.300 6.813 19.828 1.00 94.25 244 GLN A O 1
ATOM 1947 N N . ARG A 1 245 ? 1.146 4.562 19.912 1.00 94.06 245 ARG A N 1
ATOM 1948 C CA . ARG A 1 245 ? 2.232 4.294 18.957 1.00 94.06 245 ARG A CA 1
ATOM 1949 C C . ARG A 1 245 ? 1.945 4.937 17.603 1.00 94.06 245 ARG A C 1
ATOM 1951 O O . ARG A 1 245 ? 2.812 5.627 17.072 1.00 94.06 245 ARG A O 1
ATOM 1958 N N . LEU A 1 246 ? 0.730 4.788 17.072 1.00 93.69 246 LEU A N 1
ATOM 1959 C CA . LEU A 1 246 ? 0.343 5.427 15.811 1.00 93.69 246 LEU A CA 1
ATOM 1960 C C . LEU A 1 246 ? 0.455 6.961 15.889 1.00 93.69 246 LEU A C 1
ATOM 1962 O O . LEU A 1 246 ? 1.081 7.568 15.022 1.00 93.69 246 LEU A O 1
ATOM 1966 N N . ILE A 1 247 ? -0.085 7.591 16.939 1.00 92.69 247 ILE A N 1
ATOM 1967 C CA . ILE A 1 247 ? 0.007 9.051 17.132 1.00 92.69 247 ILE A CA 1
ATOM 1968 C C . ILE A 1 247 ? 1.463 9.512 17.229 1.00 92.69 247 ILE A C 1
ATOM 1970 O O . ILE A 1 247 ? 1.825 10.517 16.618 1.00 92.69 247 ILE A O 1
ATOM 1974 N N . GLN A 1 248 ? 2.289 8.793 17.989 1.00 92.12 248 GLN A N 1
ATOM 1975 C CA . GLN A 1 248 ? 3.699 9.121 18.177 1.00 92.12 248 GLN A CA 1
ATOM 1976 C C . GLN A 1 248 ? 4.472 9.054 16.856 1.00 92.12 248 GLN A C 1
ATOM 1978 O O . GLN A 1 248 ? 5.240 9.962 16.545 1.00 92.12 248 GLN A O 1
ATOM 1983 N N . VAL A 1 249 ? 4.252 8.012 16.054 1.00 91.44 249 VAL A N 1
ATOM 1984 C CA . VAL A 1 249 ? 4.903 7.876 14.744 1.00 91.44 249 VAL A CA 1
ATOM 1985 C C . VAL A 1 249 ? 4.447 8.994 13.800 1.00 91.44 249 VAL A C 1
ATOM 1987 O O . VAL A 1 249 ? 5.276 9.605 13.123 1.00 91.44 249 VAL A O 1
ATOM 1990 N N . CYS A 1 250 ? 3.150 9.318 13.784 1.00 89.44 250 CYS A N 1
ATOM 1991 C CA . CYS A 1 250 ? 2.628 10.422 12.980 1.00 89.44 250 CYS A CA 1
ATOM 1992 C C . CYS A 1 250 ? 3.221 11.778 13.396 1.00 89.44 250 CYS A C 1
ATOM 1994 O O . CYS A 1 250 ? 3.579 12.570 12.527 1.00 89.44 250 CYS A O 1
ATOM 1996 N N . SER A 1 251 ? 3.362 12.055 14.698 1.00 86.75 251 SER A N 1
ATOM 1997 C CA . SER A 1 251 ? 3.899 13.335 15.181 1.00 86.75 251 SER A CA 1
ATOM 1998 C C . SER A 1 251 ? 5.396 13.490 14.907 1.00 86.75 251 SER A C 1
ATOM 2000 O O . SER A 1 251 ? 5.824 14.553 14.458 1.00 86.75 251 SER A O 1
ATOM 2002 N N . GLN A 1 252 ? 6.184 12.427 15.098 1.00 86.44 252 GLN A N 1
ATOM 2003 C CA . GLN A 1 252 ? 7.620 12.416 14.796 1.00 86.44 252 GLN A CA 1
ATOM 2004 C C . GLN A 1 252 ? 7.889 12.713 13.317 1.00 86.44 252 GLN A C 1
ATOM 2006 O O . GLN A 1 252 ? 8.766 13.509 12.985 1.00 86.44 252 GLN A O 1
ATOM 2011 N N . ARG A 1 253 ? 7.103 12.106 12.424 1.00 81.62 253 ARG A N 1
ATOM 2012 C CA . ARG A 1 253 ? 7.253 12.279 10.976 1.00 81.62 253 ARG A CA 1
ATOM 2013 C C . ARG A 1 253 ? 6.712 13.619 10.472 1.00 81.62 253 ARG A C 1
ATOM 2015 O O . ARG A 1 253 ? 7.329 14.215 9.596 1.00 81.62 253 ARG A O 1
ATOM 2022 N N . ALA A 1 254 ? 5.643 14.146 11.072 1.00 72.25 254 ALA A N 1
ATOM 2023 C CA . ALA A 1 254 ? 5.159 15.495 10.767 1.00 72.25 254 ALA A CA 1
ATOM 2024 C C . ALA A 1 254 ? 6.207 16.581 11.089 1.00 72.25 254 ALA A C 1
ATOM 2026 O O . ALA A 1 254 ? 6.335 17.553 10.348 1.00 72.25 254 ALA A O 1
ATOM 2027 N N . GLY A 1 255 ? 6.993 16.401 12.160 1.00 59.34 255 GLY A N 1
ATOM 2028 C CA . GLY A 1 255 ? 8.096 17.304 12.510 1.00 59.34 255 GLY A CA 1
ATOM 2029 C C . GLY A 1 255 ? 9.300 17.226 11.562 1.00 59.34 255 GLY A C 1
ATOM 2030 O O . GLY A 1 255 ? 9.952 18.240 11.329 1.00 59.34 255 GLY A O 1
ATOM 2031 N N . ALA A 1 256 ? 9.574 16.055 10.976 1.00 56.00 256 ALA A N 1
ATOM 2032 C CA . ALA A 1 256 ? 10.674 15.862 10.026 1.00 56.00 256 ALA A CA 1
ATOM 2033 C C . ALA A 1 256 ? 10.402 16.514 8.656 1.00 56.00 256 ALA A C 1
ATOM 2035 O O . ALA A 1 256 ? 11.315 17.072 8.051 1.00 56.00 256 ALA A O 1
ATOM 2036 N N . GLY A 1 257 ? 9.144 16.508 8.197 1.00 49.78 257 GLY A N 1
ATOM 2037 C CA . GLY A 1 257 ? 8.748 17.141 6.933 1.00 49.78 257 GLY A CA 1
ATOM 2038 C C . GLY A 1 257 ? 8.830 18.674 6.943 1.00 49.78 257 GLY A C 1
ATOM 2039 O O . GLY A 1 257 ? 9.082 19.275 5.906 1.00 49.78 257 GLY A O 1
ATOM 2040 N N . ALA A 1 258 ? 8.684 19.317 8.109 1.00 43.28 258 ALA A N 1
ATOM 2041 C CA . ALA A 1 258 ? 8.748 20.778 8.239 1.00 43.28 258 ALA A CA 1
ATOM 2042 C C . ALA A 1 258 ? 10.180 21.352 8.218 1.00 43.28 258 ALA A C 1
ATOM 2044 O O . ALA A 1 258 ? 10.356 22.546 7.997 1.00 43.28 258 ALA A O 1
ATOM 2045 N N . ALA A 1 259 ? 11.206 20.524 8.445 1.00 40.84 259 ALA A N 1
ATOM 2046 C CA . ALA A 1 259 ? 12.608 20.952 8.452 1.00 40.84 259 ALA A CA 1
ATOM 2047 C C . ALA A 1 259 ? 13.274 20.921 7.060 1.00 40.84 259 ALA A C 1
ATOM 2049 O O . ALA A 1 259 ? 14.415 21.353 6.927 1.00 40.84 259 ALA A O 1
ATOM 2050 N N . GLY A 1 260 ? 12.587 20.395 6.037 1.00 39.28 260 GLY A N 1
ATOM 2051 C CA . GLY A 1 260 ? 13.114 20.222 4.676 1.00 39.28 260 GLY A CA 1
ATOM 2052 C C . GLY A 1 260 ? 12.742 21.317 3.669 1.00 39.28 260 GLY A C 1
ATOM 2053 O O . GLY A 1 260 ? 13.088 21.170 2.502 1.00 39.28 260 GLY A O 1
ATOM 2054 N N . ASP A 1 261 ? 12.049 22.373 4.105 1.00 34.28 261 ASP A N 1
ATOM 2055 C CA . ASP A 1 261 ? 11.550 23.483 3.270 1.00 34.28 261 ASP A CA 1
ATOM 2056 C C . ASP A 1 261 ? 12.280 24.822 3.563 1.00 34.28 261 ASP A C 1
ATOM 2058 O O . ASP A 1 261 ? 11.677 25.897 3.529 1.00 34.28 261 ASP A O 1
ATOM 2062 N N . VAL A 1 262 ? 13.589 24.766 3.862 1.00 32.59 262 VAL A N 1
ATOM 2063 C CA . VAL A 1 262 ? 14.487 25.943 3.960 1.00 32.59 262 VAL A CA 1
ATOM 2064 C C . VAL A 1 262 ? 15.627 25.836 2.958 1.00 32.59 262 VAL A C 1
ATOM 2066 O O . VAL A 1 262 ? 16.273 24.764 2.921 1.00 32.59 262 VAL A O 1
#

Radius of gyration: 29.08 Å; Cα contacts (8 Å, |Δi|>4): 238; chains: 1; bounding box: 60×50×83 Å

Foldseek 3Di:
DDPCVVVVVVLVVVQPDPDVVLVPDDVVVNVQSNDPVNVVVVVVVVVVLVDPDPDDDPVSVVVVVVVVVVVVVVVVVVVVVVVVVVLLVVQQVLQVLLQVLQVVVCVVVVAGDLDSVVSCVVVSDVDQDAGPVRHGKQKQAADALVVLLVCLVVVVCVVVPVSNLSRLLSLLVSLLPADLQDQSLLQLLLSHPGIGIWACDDPHIGGHPPSNVGDPVSSVVSVVSLVVSLVSNPVPVSSNVSSVSSVVSNVVSVVSNVVPPD

Secondary structure (DSSP, 8-state):
--HHHHHHHHHHHHHHS--HHHHSS-HHHHHHHH-HHHHHHHHHHHHHHS-SSS---HHHHHHHHHHHHHHHHHHHHHHHHHHHHHHHHHHHHHHHHHHHHHHHHHHHHSS--SSTHHHHHTTSSSSPPBPTTSPBPEEE----HHHHHHHHH-TT-HHHHHHHHHHHHHHHHHHHTS-TTS-HHHHHHHTTT--EEEE--SSS-EEPTTTT---HHHHHHHHHHHHHHHHHGGG-HHHHHHHHHHHHHHHHHHHHHGGG--

Organism: Malawimonas jakobiformis (NCBI:txid136089)

Nearest PDB structures (foldseek):
  9dze-assembly1_B  TM=3.514E-01  e=1.401E+00  synthetic construct
  2n1g-assembly1_A  TM=4.178E-01  e=9.552E+00  Homo sapiens

Sequence (262 aa):
MSLMRRVSVLMRHLSTVDHPLIASMVPAVRRGLQNPALVKQTSRILLSLFGKRRRFSLIELLIAVSIIVTFSSLVGAVYLKKLEESKLSKAKIDINTIANSLIMYYTRTSRYPRQLENLVEQGDIRSVPTDPWDNPYQYVPQLDWNVIMRVIQDRSNERELKYYTDCIDQVARVVSGLPDKLDPMLLVAAAYSSAYVFSRGVTEPIFGPDVLNVPRDRIKAVAHMMRLCVERAAGVPQMQEALQRLIQVCSQRAGAGAAGDV

Solvent-accessible surface area (backbone atoms only — not comparable to full-atom values): 14900 Å² total; per-residue (Å²): 132,58,68,64,60,54,51,54,48,49,54,48,50,64,72,74,45,95,43,71,72,58,74,72,42,58,70,67,59,44,54,46,68,70,33,67,66,56,47,54,48,52,50,48,52,56,54,62,71,56,57,97,63,100,66,91,50,73,66,58,56,49,53,52,52,50,52,50,53,56,51,49,56,57,53,52,58,55,51,54,55,52,50,52,54,51,36,56,52,49,43,53,51,50,36,51,52,51,46,52,35,47,52,53,47,22,73,76,67,77,42,72,63,94,48,74,64,54,38,36,77,71,63,65,36,95,60,86,71,63,38,82,83,74,42,71,61,46,68,36,48,53,50,47,62,71,56,53,49,49,40,58,70,46,74,84,47,58,71,57,43,51,51,53,33,52,38,43,42,42,40,35,54,53,56,68,68,57,63,62,90,56,64,44,56,54,56,60,37,37,17,40,85,41,57,49,45,30,38,62,65,88,91,56,65,46,69,51,88,69,50,84,72,63,60,68,68,51,36,54,50,43,55,50,49,52,52,53,44,38,67,63,18,73,87,37,65,72,49,25,51,29,48,48,50,31,51,52,50,38,52,57,47,52,57,55,43,68,72,70,82,121

Mean predicted aligned error: 12.72 Å

InterPro domains:
  IPR013545 Type II secretion system protein GspG, C-terminal [PF08334] (80-140)
  IPR045584 Pilin-like [SSF54523] (83-141)

pLDDT: mean 81.95, std 15.66, range [32.59, 95.12]